Protein AF-A0A415G4X6-F1 (afdb_monomer_lite)

Organism: NCBI:txid39488

InterPro domains:
  IPR009574 Protein of unknown function DUF1189 [PF06691] (15-202)

Structure (mmCIF, N/CA/C/O backbone):
data_AF-A0A415G4X6-F1
#
_entry.id   AF-A0A415G4X6-F1
#
loop_
_atom_site.group_PDB
_atom_site.id
_atom_site.type_symbol
_atom_site.label_atom_id
_atom_site.label_alt_id
_atom_site.label_comp_id
_atom_site.label_asym_id
_atom_site.label_entity_id
_atom_site.label_seq_id
_atom_site.pdbx_PDB_ins_code
_atom_site.Cartn_x
_atom_site.Cartn_y
_atom_site.Cartn_z
_atom_site.occupancy
_atom_site.B_iso_or_equiv
_atom_site.auth_seq_id
_atom_site.auth_comp_id
_atom_site.auth_asym_id
_atom_site.auth_atom_id
_atom_site.pdbx_PDB_model_num
ATOM 1 N N . MET A 1 1 ? 30.038 27.741 -41.398 1.00 32.47 1 MET A N 1
ATOM 2 C CA . MET A 1 1 ? 28.634 27.391 -41.096 1.00 32.47 1 MET A CA 1
ATOM 3 C C . MET A 1 1 ? 28.626 26.633 -39.779 1.00 32.47 1 MET A C 1
ATOM 5 O O . MET A 1 1 ? 29.243 25.580 -39.703 1.00 32.47 1 MET A O 1
ATOM 9 N N . MET A 1 2 ? 28.039 27.209 -38.727 1.00 28.52 2 MET A N 1
ATOM 10 C CA . MET A 1 2 ? 27.846 26.525 -37.444 1.00 28.52 2 MET A CA 1
ATOM 11 C C . MET A 1 2 ? 26.866 25.366 -37.654 1.00 28.52 2 MET A C 1
ATOM 13 O O . MET A 1 2 ? 25.695 25.601 -37.940 1.00 28.52 2 MET A O 1
ATOM 17 N N . GLN A 1 3 ? 27.332 24.122 -37.529 1.00 33.78 3 GLN A N 1
ATOM 18 C CA . GLN A 1 3 ? 26.440 22.980 -37.352 1.00 33.78 3 GLN A CA 1
ATOM 19 C C . GLN A 1 3 ? 25.86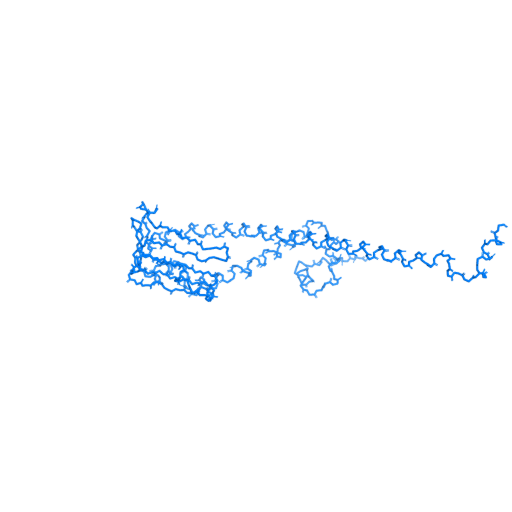3 23.067 -35.940 1.00 33.78 3 GLN A C 1
ATOM 21 O O . GLN A 1 3 ? 26.514 22.753 -34.947 1.00 33.78 3 GLN A O 1
ATOM 26 N N . GLN A 1 4 ? 24.641 23.577 -35.864 1.00 35.16 4 GLN A N 1
ATOM 27 C CA . GLN A 1 4 ? 23.835 23.591 -34.660 1.00 35.16 4 GLN A CA 1
ATOM 28 C C . GLN A 1 4 ? 23.413 22.144 -34.373 1.00 35.16 4 GLN A C 1
ATOM 30 O O . GLN A 1 4 ? 22.419 21.663 -34.909 1.00 35.16 4 GLN A O 1
ATOM 35 N N . GLU A 1 5 ? 24.194 21.426 -33.558 1.00 40.78 5 GLU A N 1
ATOM 36 C CA . GLU A 1 5 ? 23.729 20.189 -32.929 1.00 40.78 5 GLU A CA 1
ATOM 37 C C . GLU A 1 5 ? 22.466 20.523 -32.130 1.00 40.78 5 GLU A C 1
ATOM 39 O O . GLU A 1 5 ? 22.524 21.127 -31.052 1.00 40.78 5 GLU A O 1
ATOM 44 N N . SER A 1 6 ? 21.299 20.166 -32.665 1.00 42.84 6 SER A N 1
ATOM 45 C CA . SER A 1 6 ? 20.050 20.277 -31.930 1.00 42.84 6 SER A CA 1
ATOM 46 C C . SER A 1 6 ? 20.137 19.323 -30.742 1.00 42.84 6 SER A C 1
ATOM 48 O O . SER A 1 6 ? 19.968 18.111 -30.887 1.00 42.84 6 SER A O 1
ATOM 50 N N . LYS A 1 7 ? 20.444 19.863 -29.559 1.00 48.47 7 LYS A N 1
ATOM 51 C CA . LYS A 1 7 ? 20.341 19.155 -28.282 1.00 48.47 7 LYS A CA 1
ATOM 52 C C . LYS A 1 7 ? 18.939 18.558 -28.200 1.00 48.47 7 LYS A C 1
ATOM 54 O O . LYS A 1 7 ? 17.985 19.272 -27.911 1.00 48.47 7 LYS A O 1
ATOM 59 N N . ILE A 1 8 ? 18.821 17.260 -28.474 1.00 53.84 8 ILE A N 1
ATOM 60 C CA . ILE A 1 8 ? 17.565 16.518 -28.351 1.00 53.84 8 ILE A CA 1
ATOM 61 C C . ILE A 1 8 ? 17.049 16.743 -26.927 1.00 53.84 8 ILE A C 1
ATOM 63 O O . ILE A 1 8 ? 17.681 16.305 -25.955 1.00 53.84 8 ILE A O 1
ATOM 67 N N . GLY A 1 9 ? 15.940 17.478 -26.817 1.00 53.53 9 GLY A N 1
ATOM 68 C CA . GLY A 1 9 ? 15.339 17.873 -25.549 1.00 53.53 9 GLY A CA 1
ATOM 69 C C . GLY A 1 9 ? 14.944 16.658 -24.712 1.00 53.53 9 GLY A C 1
ATOM 70 O O . GLY A 1 9 ? 14.609 15.603 -25.246 1.00 53.53 9 GLY A O 1
ATOM 71 N N . PHE A 1 10 ? 14.986 16.801 -23.388 1.00 56.97 10 PHE A N 1
ATOM 72 C CA . PHE A 1 10 ? 14.660 15.745 -22.420 1.00 56.97 10 PHE A CA 1
ATOM 73 C C . PHE A 1 10 ? 13.292 15.085 -22.682 1.00 56.97 10 PHE A C 1
ATOM 75 O O . PHE A 1 10 ? 13.174 13.864 -22.648 1.00 56.97 10 PHE A O 1
ATOM 82 N N . LEU A 1 11 ? 12.285 15.879 -23.059 1.00 58.75 11 LEU A N 1
ATOM 83 C CA . LEU A 1 11 ? 10.950 15.386 -23.418 1.00 58.75 11 LEU A CA 1
ATOM 84 C C . LEU A 1 11 ? 10.949 14.553 -24.708 1.00 58.75 11 LEU A C 1
ATOM 86 O O . LEU A 1 11 ? 10.216 13.576 -24.818 1.00 58.75 11 LEU A O 1
ATOM 90 N N . TRP A 1 12 ? 11.819 14.880 -25.663 1.00 62.41 12 TRP A N 1
ATOM 91 C CA . TRP A 1 12 ? 11.952 14.122 -26.908 1.00 62.41 12 TRP A CA 1
ATOM 92 C C . TRP A 1 12 ? 12.631 12.765 -26.694 1.00 62.41 12 TRP A C 1
ATOM 94 O O . TRP A 1 12 ? 12.303 11.799 -27.373 1.00 62.41 12 TRP A O 1
ATOM 104 N N . GLN A 1 13 ? 13.495 12.648 -25.680 1.00 56.72 13 GLN A N 1
ATOM 105 C CA . GLN A 1 13 ? 14.065 11.359 -25.262 1.00 56.72 13 GLN A CA 1
ATOM 106 C C . GLN A 1 13 ? 13.000 10.432 -24.650 1.00 56.72 13 GLN A C 1
ATOM 108 O O . GLN A 1 13 ? 13.050 9.225 -24.873 1.00 56.72 13 GLN A O 1
ATOM 113 N N . TYR A 1 14 ? 12.012 10.986 -23.938 1.00 59.19 14 TYR A N 1
ATOM 114 C CA . TYR A 1 14 ? 10.869 10.229 -23.411 1.00 59.19 14 TYR A CA 1
ATOM 115 C C . TYR A 1 14 ? 9.969 9.699 -24.538 1.00 59.19 14 TYR A C 1
ATOM 117 O O . TYR A 1 14 ? 9.646 8.515 -24.568 1.00 59.19 14 TYR A O 1
ATOM 125 N N . VAL A 1 15 ? 9.649 10.547 -25.520 1.00 59.78 15 VAL A N 1
ATOM 126 C CA . VAL A 1 15 ? 8.839 10.173 -26.694 1.00 59.78 15 VAL A CA 1
ATOM 127 C C . VAL A 1 15 ? 9.517 9.086 -27.535 1.00 59.78 15 VAL A C 1
ATOM 129 O O . VAL A 1 15 ? 8.872 8.105 -27.902 1.00 59.78 15 VAL A O 1
ATOM 132 N N . ILE A 1 16 ? 10.825 9.202 -27.788 1.00 59.28 16 ILE A N 1
ATOM 133 C CA . ILE A 1 16 ? 11.583 8.183 -28.532 1.00 59.28 16 ILE A CA 1
ATOM 134 C C . ILE A 1 16 ? 11.526 6.826 -27.825 1.00 59.28 16 ILE A C 1
ATOM 136 O O . ILE A 1 16 ? 11.316 5.803 -28.474 1.00 59.28 16 ILE A O 1
ATOM 140 N N . ALA A 1 17 ? 11.661 6.800 -26.501 1.00 56.47 17 ALA A N 1
ATOM 141 C CA . ALA A 1 17 ? 11.672 5.545 -25.768 1.00 56.47 17 ALA A CA 1
ATOM 142 C C . ALA A 1 17 ? 10.308 4.862 -25.655 1.00 56.47 17 ALA A C 1
ATOM 144 O O . ALA A 1 17 ? 10.274 3.649 -25.473 1.00 56.47 17 ALA A O 1
ATOM 145 N N . CYS A 1 18 ? 9.207 5.605 -25.757 1.00 56.19 18 CYS A N 1
ATOM 146 C CA . CYS A 1 18 ? 7.868 5.024 -25.749 1.00 56.19 18 CYS A CA 1
ATOM 147 C C . CYS A 1 18 ? 7.376 4.633 -27.155 1.00 56.19 18 CYS A C 1
ATOM 149 O O . CYS A 1 18 ? 6.522 3.758 -27.256 1.00 56.19 18 CYS A O 1
ATOM 151 N N . ILE A 1 19 ? 7.877 5.270 -28.228 1.00 55.03 19 ILE A N 1
ATOM 152 C CA . ILE A 1 19 ? 7.234 5.220 -29.560 1.00 55.03 19 ILE A CA 1
ATOM 153 C C . ILE A 1 19 ? 8.184 4.793 -30.699 1.00 55.03 19 ILE A C 1
ATOM 155 O O . ILE A 1 19 ? 7.730 4.199 -31.676 1.00 55.03 19 ILE A O 1
ATOM 159 N N . HIS A 1 20 ? 9.500 5.021 -30.596 1.00 53.66 20 HIS A N 1
ATOM 160 C CA . HIS A 1 20 ? 10.452 4.776 -31.693 1.00 53.66 20 HIS A CA 1
ATOM 161 C C . HIS A 1 20 ? 11.596 3.814 -31.314 1.00 53.66 20 HIS A C 1
ATOM 163 O O . HIS A 1 20 ? 12.732 4.240 -31.083 1.00 53.66 20 HIS A O 1
ATOM 169 N N . PRO A 1 21 ? 11.353 2.486 -31.346 1.00 53.38 21 PRO A N 1
ATOM 170 C CA . PRO A 1 21 ? 12.356 1.482 -30.976 1.00 53.38 21 PRO A CA 1
ATOM 171 C C . PRO A 1 21 ? 13.602 1.471 -31.881 1.00 53.38 21 PRO A C 1
ATOM 173 O O . PRO A 1 21 ? 14.681 1.056 -31.457 1.00 53.38 21 PRO A O 1
ATOM 176 N N . SER A 1 22 ? 13.503 1.968 -33.119 1.00 51.97 22 SER A N 1
ATOM 177 C CA . SER A 1 22 ? 14.636 2.060 -34.054 1.00 51.97 22 SER A CA 1
ATOM 178 C C . SER A 1 22 ? 15.710 3.070 -33.625 1.00 51.97 22 SER A C 1
ATOM 180 O O . SER A 1 22 ? 16.864 2.943 -34.042 1.00 51.97 22 SER A O 1
ATOM 182 N N . GLN A 1 23 ? 15.367 4.033 -32.762 1.00 55.56 23 GLN A N 1
ATOM 183 C CA . GLN A 1 23 ? 16.257 5.114 -32.323 1.00 55.56 23 GLN A CA 1
ATOM 184 C C . GLN A 1 23 ? 16.922 4.856 -30.960 1.00 55.56 23 GLN A C 1
ATOM 186 O O . GLN A 1 23 ? 17.751 5.653 -30.519 1.00 55.56 23 GLN A O 1
ATOM 191 N N . TYR A 1 24 ? 16.685 3.702 -30.318 1.00 59.00 24 TYR A N 1
ATOM 192 C CA . TYR A 1 24 ? 17.384 3.332 -29.074 1.00 59.00 24 TYR A CA 1
ATOM 193 C C . TYR A 1 24 ? 18.916 3.320 -29.215 1.00 59.00 24 TYR A C 1
ATOM 195 O O . TYR A 1 24 ? 19.633 3.607 -28.255 1.00 59.00 24 TYR A O 1
ATOM 203 N N . LYS A 1 25 ? 19.438 3.060 -30.424 1.00 56.97 25 LYS A N 1
ATOM 204 C CA . LYS A 1 25 ? 20.882 3.106 -30.723 1.00 56.97 25 LYS A CA 1
ATOM 205 C C . LYS A 1 25 ? 21.503 4.486 -30.472 1.00 56.97 25 LYS A C 1
ATOM 207 O O . LYS A 1 25 ? 22.690 4.562 -30.162 1.00 56.97 25 LYS A O 1
ATOM 212 N N . GLU A 1 26 ? 20.729 5.563 -30.584 1.00 61.28 26 GLU A N 1
ATOM 213 C CA . GLU A 1 26 ? 21.198 6.928 -30.315 1.00 61.28 26 GLU A CA 1
ATOM 214 C C . GLU A 1 26 ? 21.241 7.237 -28.812 1.00 61.28 26 GLU A C 1
ATOM 216 O O . GLU A 1 26 ? 22.130 7.954 -28.353 1.00 61.28 26 GLU A O 1
ATOM 221 N N . LEU A 1 27 ? 20.352 6.624 -28.022 1.00 57.41 27 LEU A N 1
ATOM 222 C CA . LEU A 1 27 ? 20.328 6.764 -26.562 1.00 57.41 27 LEU A CA 1
ATOM 223 C C . LEU A 1 27 ? 21.499 6.026 -25.888 1.00 57.41 27 LEU A C 1
ATOM 225 O O . LEU A 1 27 ? 22.054 6.527 -24.911 1.00 57.41 27 LEU A O 1
ATOM 229 N N . ILE A 1 28 ? 21.944 4.899 -26.456 1.00 56.84 28 ILE A N 1
ATOM 230 C CA . ILE A 1 28 ? 23.115 4.134 -25.980 1.00 56.84 28 ILE A CA 1
ATOM 231 C C . ILE A 1 28 ? 24.442 4.863 -26.280 1.00 56.84 28 ILE A C 1
ATOM 233 O O . ILE A 1 28 ? 25.429 4.670 -25.572 1.00 56.84 28 ILE A O 1
ATOM 237 N N . LYS A 1 29 ? 24.481 5.742 -27.294 1.00 59.78 29 LYS A N 1
ATOM 238 C CA . LYS A 1 29 ? 25.674 6.542 -27.642 1.00 59.78 29 LYS A CA 1
ATOM 239 C C . LYS A 1 29 ? 25.912 7.747 -26.719 1.00 59.78 29 LYS A C 1
ATOM 241 O O . LYS A 1 29 ? 26.955 8.391 -26.829 1.00 59.78 29 LYS A O 1
ATOM 246 N N . LYS A 1 30 ? 24.986 8.078 -25.809 1.00 59.44 30 LYS A N 1
ATOM 247 C CA . LYS A 1 30 ? 25.175 9.178 -24.846 1.00 59.44 30 LYS A CA 1
ATOM 248 C C . LYS A 1 30 ? 26.134 8.813 -23.709 1.00 59.44 30 LYS A C 1
ATOM 250 O O . LYS A 1 30 ? 26.347 7.650 -23.381 1.00 59.44 30 LYS A O 1
ATOM 255 N N . LYS A 1 31 ? 26.692 9.845 -23.054 1.00 63.00 31 LYS A N 1
ATOM 256 C CA . LYS A 1 31 ? 27.483 9.693 -21.818 1.00 63.00 31 LYS A CA 1
ATOM 257 C C . LYS A 1 31 ? 26.706 8.841 -20.807 1.00 63.00 31 LYS A C 1
ATOM 259 O O . LYS A 1 31 ? 25.561 9.164 -20.493 1.00 63.00 31 LYS A O 1
ATOM 264 N N . LYS A 1 32 ? 27.368 7.816 -20.255 1.00 66.00 32 LYS A N 1
ATOM 265 C CA . LYS A 1 32 ? 26.799 6.805 -19.340 1.00 66.00 32 LYS A CA 1
ATOM 266 C C . LYS A 1 32 ? 25.914 7.400 -18.227 1.00 66.00 32 LYS A C 1
ATOM 268 O O . LYS A 1 32 ? 24.871 6.839 -17.922 1.00 66.00 32 LYS A O 1
ATOM 273 N N . GLY A 1 33 ? 26.268 8.570 -17.683 1.00 64.19 33 GLY A N 1
ATOM 274 C CA . GLY A 1 33 ? 25.482 9.245 -16.637 1.00 64.19 33 GLY A CA 1
ATOM 275 C C . GLY A 1 33 ? 24.115 9.786 -17.085 1.00 64.19 33 GLY A C 1
ATOM 276 O O . GLY A 1 33 ? 23.159 9.725 -16.320 1.00 64.19 33 GLY A O 1
ATOM 277 N N . ALA A 1 34 ? 23.982 10.259 -18.329 1.00 70.25 34 ALA A N 1
ATOM 278 C CA . ALA A 1 34 ? 22.703 10.761 -18.843 1.00 70.25 34 ALA A CA 1
ATOM 279 C C . ALA A 1 34 ? 21.692 9.624 -19.064 1.00 70.25 34 ALA A C 1
ATOM 281 O O . ALA A 1 34 ? 20.500 9.801 -18.832 1.00 70.25 34 ALA A O 1
ATOM 282 N N . PHE A 1 35 ? 22.180 8.447 -19.464 1.00 71.19 35 PHE A N 1
ATOM 283 C CA . PHE A 1 35 ? 21.358 7.249 -19.617 1.00 71.19 35 PHE A CA 1
ATOM 284 C C . PHE A 1 35 ? 20.839 6.732 -18.265 1.00 71.19 35 PHE A C 1
ATOM 286 O O . PHE A 1 35 ? 19.654 6.441 -18.138 1.00 71.19 35 PHE A O 1
ATOM 293 N N . VAL A 1 36 ? 21.688 6.697 -17.230 1.00 75.94 36 VAL A N 1
ATOM 294 C CA . VAL A 1 36 ? 21.270 6.301 -15.871 1.00 75.94 36 VAL A CA 1
ATOM 295 C C . VAL A 1 36 ? 20.207 7.252 -15.314 1.00 75.94 36 VAL A C 1
ATOM 297 O O . VAL A 1 36 ? 19.196 6.792 -14.790 1.00 75.94 36 VAL A O 1
ATOM 300 N N . GLY A 1 37 ? 20.390 8.567 -15.477 1.00 76.19 37 GLY A N 1
ATOM 301 C CA . GLY A 1 37 ? 19.390 9.553 -15.054 1.00 76.19 37 GLY A CA 1
ATOM 302 C C . GLY A 1 37 ? 18.050 9.380 -15.776 1.00 76.19 37 GLY A C 1
ATOM 303 O O . GLY A 1 37 ? 16.998 9.449 -15.149 1.00 76.19 37 GLY A O 1
ATOM 304 N N . TYR A 1 38 ? 18.086 9.081 -17.076 1.00 75.25 38 TYR A N 1
ATOM 305 C CA . TYR A 1 38 ? 16.887 8.799 -17.861 1.00 75.25 38 TYR A CA 1
ATOM 306 C C . TYR A 1 38 ? 16.119 7.567 -17.345 1.00 75.25 38 TYR A C 1
ATOM 308 O O . TYR A 1 38 ? 14.914 7.648 -17.102 1.00 75.25 38 TYR A O 1
ATOM 316 N N . VAL A 1 39 ? 16.814 6.449 -17.105 1.00 79.31 39 VAL A N 1
ATOM 317 C CA . VAL A 1 39 ? 16.205 5.226 -16.552 1.00 79.31 39 VAL A CA 1
ATOM 318 C C . VAL A 1 39 ? 15.649 5.470 -15.146 1.00 79.31 39 VAL A C 1
ATOM 320 O O . VAL A 1 39 ? 14.546 5.023 -14.843 1.00 79.31 39 VAL A O 1
ATOM 323 N N . ALA A 1 40 ? 16.357 6.223 -14.301 1.00 82.31 40 ALA A N 1
ATOM 324 C CA . ALA A 1 40 ? 15.882 6.559 -12.960 1.00 82.31 40 ALA A CA 1
ATOM 325 C C . ALA A 1 40 ? 14.558 7.344 -12.991 1.00 82.31 40 ALA A C 1
ATOM 327 O O . ALA A 1 40 ? 13.642 7.036 -12.229 1.00 82.31 40 ALA A O 1
ATOM 328 N N . VAL A 1 41 ? 14.424 8.312 -13.906 1.00 86.12 41 VAL A N 1
ATOM 329 C CA . VAL A 1 41 ? 13.170 9.061 -14.085 1.00 86.12 41 VAL A CA 1
ATOM 330 C C . VAL A 1 41 ? 12.045 8.156 -14.593 1.00 86.12 41 VAL A C 1
ATOM 332 O O . VAL A 1 41 ? 10.921 8.268 -14.108 1.00 86.12 41 VAL A O 1
ATOM 335 N N . LEU A 1 42 ? 12.326 7.232 -15.519 1.00 85.38 42 LEU A N 1
ATOM 336 C CA . LEU A 1 42 ? 11.327 6.260 -15.980 1.00 85.38 42 LEU A CA 1
ATOM 337 C C . LEU A 1 42 ? 10.811 5.375 -14.840 1.00 85.38 42 LEU A C 1
ATOM 339 O O . LEU A 1 42 ? 9.601 5.227 -14.685 1.00 85.38 42 LEU A O 1
ATOM 343 N N . VAL A 1 43 ? 11.711 4.814 -14.025 1.00 88.25 43 VAL A N 1
ATOM 344 C CA . VAL A 1 43 ? 11.328 3.977 -12.876 1.00 88.25 43 VAL A CA 1
ATOM 345 C C . VA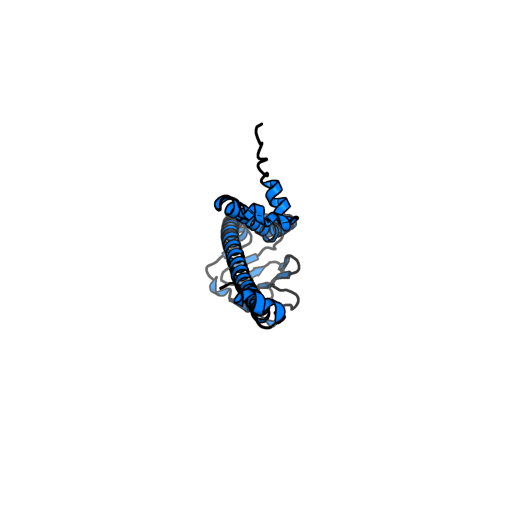L A 1 43 ? 10.509 4.782 -11.872 1.00 88.25 43 VAL A C 1
ATOM 347 O O . VAL A 1 43 ? 9.495 4.290 -11.383 1.00 88.25 43 VAL A O 1
ATOM 350 N N . MET A 1 44 ? 10.893 6.034 -11.610 1.00 87.94 44 MET A N 1
ATOM 351 C CA . MET A 1 44 ? 10.114 6.935 -10.760 1.00 87.94 44 MET A CA 1
ATOM 352 C C . MET A 1 44 ? 8.693 7.130 -11.305 1.00 87.94 44 MET A C 1
ATOM 354 O O . MET A 1 44 ? 7.733 6.969 -10.556 1.00 87.94 44 MET A O 1
ATOM 358 N N . PHE A 1 45 ? 8.537 7.404 -12.603 1.00 90.19 45 PHE A N 1
ATOM 359 C CA . PHE A 1 45 ? 7.220 7.543 -13.233 1.00 90.19 45 PHE A CA 1
ATOM 360 C C . PHE A 1 45 ? 6.367 6.276 -13.111 1.00 90.19 45 PHE A C 1
ATOM 362 O O . PHE A 1 45 ? 5.191 6.368 -12.765 1.00 90.19 45 PHE A O 1
ATOM 369 N N . LEU A 1 46 ? 6.956 5.099 -13.343 1.00 88.50 46 LEU A N 1
ATOM 370 C CA . LEU A 1 46 ? 6.259 3.817 -13.195 1.00 88.50 46 LEU A CA 1
ATOM 371 C C . LEU A 1 46 ? 5.770 3.610 -11.759 1.00 88.50 46 LEU A C 1
ATOM 373 O O . LEU A 1 46 ? 4.609 3.275 -11.547 1.00 88.50 46 LEU A O 1
ATOM 377 N N . VAL A 1 47 ? 6.619 3.888 -10.766 1.00 89.25 47 VAL A N 1
ATOM 378 C CA . VAL A 1 47 ? 6.247 3.785 -9.349 1.00 89.25 47 VAL A CA 1
ATOM 379 C C . VAL A 1 47 ? 5.086 4.717 -9.000 1.00 89.25 47 VAL A C 1
ATOM 381 O O . VAL A 1 47 ? 4.162 4.295 -8.298 1.00 89.25 47 VAL A O 1
ATOM 384 N N . LEU A 1 48 ? 5.103 5.956 -9.502 1.00 88.88 48 LEU A N 1
ATOM 385 C CA . LEU A 1 48 ? 4.029 6.923 -9.270 1.00 88.88 48 LEU A CA 1
ATOM 386 C C . LEU A 1 48 ? 2.697 6.443 -9.856 1.00 88.88 48 LEU A C 1
ATOM 388 O O . LEU A 1 48 ? 1.682 6.483 -9.161 1.00 88.88 48 LEU A O 1
ATOM 392 N N . ILE A 1 49 ? 2.703 5.965 -11.101 1.00 90.00 49 ILE A N 1
ATOM 393 C CA . ILE A 1 49 ? 1.485 5.513 -11.786 1.00 90.00 49 ILE A CA 1
ATOM 394 C C . ILE A 1 49 ? 0.934 4.234 -11.150 1.00 90.00 49 ILE A C 1
ATOM 396 O O . ILE A 1 49 ? -0.272 4.131 -10.949 1.00 90.00 49 ILE A O 1
AT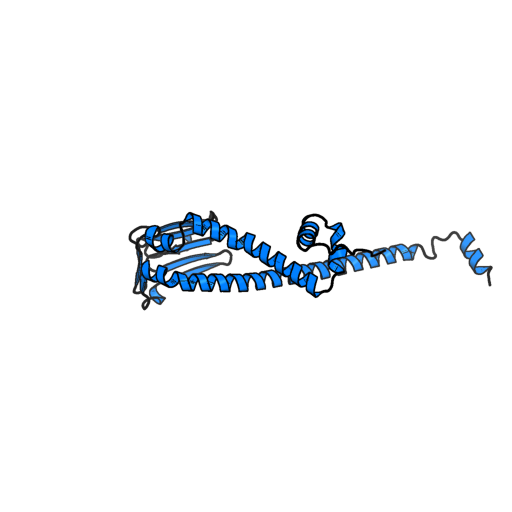OM 400 N N . GLU A 1 50 ? 1.798 3.281 -10.796 1.00 86.19 50 GLU A N 1
ATOM 401 C CA . GLU A 1 50 ? 1.378 1.995 -10.227 1.00 86.19 50 GLU A CA 1
ATOM 402 C C . GLU A 1 50 ? 0.889 2.107 -8.777 1.00 86.19 50 GLU A C 1
ATOM 404 O O . GLU A 1 50 ? -0.009 1.370 -8.384 1.00 86.19 50 GLU A O 1
ATOM 409 N N . ASN A 1 51 ? 1.479 2.992 -7.965 1.00 87.69 51 ASN A N 1
ATOM 410 C CA . ASN A 1 51 ? 1.256 2.983 -6.512 1.00 87.69 51 ASN A CA 1
ATOM 411 C C . ASN A 1 51 ? 0.653 4.289 -5.996 1.00 87.69 51 ASN A C 1
ATOM 413 O O . ASN A 1 51 ? -0.310 4.263 -5.232 1.00 87.69 51 ASN A O 1
ATOM 417 N N . VAL A 1 52 ? 1.196 5.439 -6.406 1.00 88.19 52 VAL A N 1
ATOM 418 C CA . VAL A 1 52 ? 0.799 6.735 -5.837 1.00 88.19 52 VAL A CA 1
ATOM 419 C C . VAL A 1 52 ? -0.551 7.191 -6.374 1.00 88.19 52 VAL A C 1
ATOM 421 O O . VAL A 1 52 ? -1.389 7.610 -5.583 1.00 88.19 52 VAL A O 1
ATOM 424 N N . ILE A 1 53 ? -0.802 7.081 -7.683 1.00 89.50 53 ILE A N 1
ATOM 425 C CA . ILE A 1 53 ? -2.076 7.519 -8.277 1.00 89.50 53 ILE A CA 1
ATOM 426 C C . ILE A 1 53 ? -3.266 6.710 -7.731 1.00 89.50 53 ILE A C 1
ATOM 428 O O . ILE A 1 53 ? -4.216 7.338 -7.256 1.00 89.50 53 ILE A O 1
ATOM 432 N N . PRO A 1 54 ? -3.249 5.360 -7.721 1.00 86.88 54 PRO A N 1
ATOM 433 C CA . PRO A 1 54 ? -4.367 4.585 -7.184 1.00 86.88 54 PRO A CA 1
ATOM 434 C C . PRO A 1 54 ? -4.593 4.858 -5.695 1.00 86.88 54 PRO A C 1
ATOM 436 O O . PRO A 1 54 ? -5.734 5.007 -5.258 1.00 86.88 54 PRO A O 1
ATOM 439 N N . PHE A 1 55 ? -3.513 4.996 -4.920 1.00 85.38 55 PHE A N 1
ATOM 440 C CA . PHE A 1 55 ? -3.605 5.327 -3.501 1.00 85.38 55 PHE A CA 1
ATOM 441 C C . PHE A 1 55 ? -4.164 6.737 -3.267 1.00 85.38 55 PHE A C 1
ATOM 443 O O . PHE A 1 55 ? -5.028 6.926 -2.414 1.00 85.38 55 PHE A O 1
ATOM 450 N N . ALA A 1 56 ? -3.732 7.733 -4.040 1.00 88.00 56 ALA A N 1
ATOM 451 C CA . ALA A 1 56 ? -4.256 9.093 -3.958 1.00 88.00 56 ALA A CA 1
ATOM 452 C C . ALA A 1 56 ? -5.745 9.147 -4.338 1.00 88.00 56 ALA A C 1
ATOM 454 O O . ALA A 1 56 ? -6.535 9.784 -3.648 1.00 88.00 56 ALA A O 1
ATOM 455 N N . ALA A 1 57 ? -6.150 8.422 -5.384 1.00 88.25 57 ALA A N 1
ATOM 456 C CA . ALA A 1 57 ? -7.552 8.318 -5.781 1.00 88.25 57 ALA A CA 1
ATOM 457 C C . ALA A 1 57 ? -8.410 7.675 -4.679 1.00 88.25 57 ALA A C 1
ATOM 459 O O . ALA A 1 57 ? -9.495 8.166 -4.368 1.00 88.25 57 ALA A O 1
ATOM 460 N N . TRP A 1 58 ? -7.908 6.611 -4.045 1.00 85.62 58 TRP A N 1
ATOM 461 C CA . TRP A 1 58 ? -8.589 5.971 -2.921 1.00 85.62 58 TRP A CA 1
ATOM 462 C C . TRP A 1 58 ? -8.646 6.867 -1.676 1.00 85.62 58 TRP A C 1
ATOM 464 O O . TRP A 1 58 ? -9.703 7.010 -1.072 1.00 85.62 58 TRP A O 1
ATOM 474 N N . THR A 1 59 ? -7.550 7.530 -1.300 1.00 86.75 59 THR A N 1
ATOM 475 C CA . THR A 1 59 ? -7.558 8.439 -0.140 1.00 86.75 59 THR A CA 1
ATOM 476 C C . THR A 1 59 ? -8.477 9.641 -0.363 1.00 86.75 59 THR A C 1
ATOM 478 O O . THR A 1 59 ? -9.178 10.052 0.561 1.00 86.75 59 THR A O 1
ATOM 481 N N . ALA A 1 60 ? -8.551 10.169 -1.587 1.00 87.25 60 ALA A N 1
ATOM 482 C CA . ALA A 1 60 ? -9.502 11.216 -1.944 1.00 87.25 60 ALA A CA 1
ATOM 483 C C . ALA A 1 60 ? -10.960 10.728 -1.868 1.00 87.25 60 ALA A C 1
ATOM 485 O O . ALA A 1 60 ? -11.812 11.452 -1.353 1.00 87.25 60 ALA A O 1
ATOM 486 N N . SER A 1 61 ? -11.257 9.497 -2.309 1.00 84.31 61 SER A N 1
ATOM 487 C CA . SER A 1 61 ? -12.627 8.955 -2.293 1.00 84.31 61 SER A CA 1
ATOM 488 C C . SER A 1 61 ? -13.190 8.769 -0.879 1.00 84.31 61 SER A C 1
ATOM 490 O O . SER A 1 61 ? -14.401 8.869 -0.673 1.00 84.31 61 SER A O 1
ATOM 492 N N . VAL A 1 62 ? -12.319 8.577 0.115 1.00 83.19 62 VAL A N 1
ATOM 493 C CA . VAL A 1 62 ? -12.699 8.483 1.535 1.00 83.19 62 VAL A CA 1
ATOM 494 C C . VAL A 1 62 ? -12.668 9.837 2.267 1.00 83.19 62 VAL A C 1
ATOM 496 O O . VAL A 1 62 ? -13.021 9.916 3.446 1.00 83.19 62 VAL A O 1
ATOM 499 N N . GLY A 1 63 ? -12.311 10.922 1.569 1.00 83.62 63 GLY A N 1
ATOM 500 C CA . GLY A 1 63 ? -12.207 12.275 2.126 1.00 83.62 63 GLY A CA 1
ATOM 501 C C . GLY A 1 63 ? -10.946 12.507 2.966 1.00 83.62 63 GLY A C 1
ATOM 502 O O . GLY A 1 63 ? -10.944 13.374 3.834 1.00 83.62 63 GLY A O 1
ATOM 503 N N . GLY A 1 64 ? -9.892 11.721 2.734 1.00 87.69 64 GLY A N 1
ATOM 504 C CA . GLY A 1 64 ? -8.651 11.715 3.508 1.00 87.69 64 GLY A CA 1
ATOM 505 C C . GLY A 1 64 ? -8.640 10.671 4.629 1.00 87.69 64 GLY A C 1
ATOM 506 O O . GLY A 1 64 ? -9.685 10.259 5.134 1.00 87.69 64 GLY A O 1
ATOM 507 N N . LEU A 1 65 ? -7.441 10.237 5.038 1.00 87.81 65 LEU A N 1
ATOM 508 C CA . LEU A 1 65 ? -7.286 9.195 6.064 1.00 87.81 65 LEU A CA 1
ATOM 509 C C . LEU A 1 65 ? -7.804 9.631 7.439 1.00 87.81 65 LEU A C 1
ATOM 511 O O . LEU A 1 65 ? -8.354 8.815 8.169 1.00 87.81 65 LEU A O 1
ATOM 515 N N . GLU A 1 66 ? -7.677 10.912 7.783 1.00 87.88 66 GLU A N 1
ATOM 516 C CA . GLU A 1 66 ? -8.197 11.446 9.046 1.00 87.88 66 GLU A CA 1
ATOM 517 C C . GLU A 1 66 ? -9.726 11.379 9.093 1.00 87.88 66 GLU A C 1
ATOM 519 O O . GLU A 1 66 ? -10.300 10.852 10.045 1.00 87.88 66 GLU A O 1
ATOM 524 N N . ASN A 1 67 ? -10.389 11.816 8.020 1.00 86.44 67 ASN A N 1
ATOM 525 C CA . ASN A 1 67 ? -11.838 11.712 7.890 1.00 86.44 67 ASN A CA 1
ATOM 526 C C . ASN A 1 67 ? -12.306 10.251 7.877 1.00 86.44 67 ASN A C 1
ATOM 528 O O . ASN A 1 67 ? -13.331 9.919 8.472 1.00 86.44 67 ASN A O 1
ATOM 532 N N . LEU A 1 68 ? -11.539 9.364 7.238 1.00 86.31 68 LEU A N 1
ATOM 533 C CA . LEU A 1 68 ? -11.805 7.934 7.274 1.00 86.31 68 LEU A CA 1
ATOM 534 C C . LEU A 1 68 ? -11.778 7.414 8.718 1.00 86.31 68 LEU A C 1
ATOM 536 O O . LEU A 1 68 ? -12.744 6.798 9.159 1.00 86.31 68 LEU A O 1
ATOM 540 N N . VAL A 1 69 ? -10.720 7.706 9.474 1.00 86.88 69 VAL A N 1
ATOM 541 C CA . VAL A 1 69 ? -10.537 7.187 10.837 1.00 86.88 69 VAL A CA 1
ATOM 542 C C . VAL A 1 69 ? -11.541 7.773 11.832 1.00 86.88 69 VAL A C 1
ATOM 544 O O . VAL A 1 69 ? -12.028 7.050 12.704 1.00 86.88 69 VAL A O 1
ATOM 547 N N . LEU A 1 70 ? -11.848 9.066 11.721 1.00 86.88 70 LEU A N 1
ATOM 548 C CA . LEU A 1 70 ? -12.687 9.768 12.693 1.00 86.88 70 LEU A CA 1
ATOM 549 C C . LEU A 1 70 ? -14.185 9.692 12.378 1.00 86.88 70 LEU A C 1
ATOM 551 O O . LEU A 1 70 ? -14.980 9.624 13.313 1.00 86.88 70 LEU A O 1
ATOM 555 N N . ASN A 1 71 ? -14.567 9.703 11.096 1.00 86.44 71 ASN A N 1
ATOM 556 C CA . ASN A 1 71 ? -15.965 9.876 10.684 1.00 86.44 71 ASN A CA 1
ATOM 557 C C . ASN A 1 71 ? -16.542 8.692 9.892 1.00 86.44 71 ASN A C 1
ATOM 559 O O . ASN A 1 71 ? -17.760 8.526 9.874 1.00 86.44 71 ASN A O 1
ATOM 563 N N . ARG A 1 72 ? -15.716 7.881 9.211 1.00 82.50 72 ARG A N 1
ATOM 564 C CA . ARG A 1 72 ? -16.195 6.716 8.432 1.00 82.50 72 ARG A CA 1
ATOM 565 C C . ARG A 1 72 ? -16.088 5.406 9.197 1.00 82.50 72 ARG A C 1
ATOM 567 O O . ARG A 1 72 ? -16.994 4.584 9.101 1.00 82.50 72 ARG A O 1
ATOM 574 N N . ILE A 1 73 ? -14.985 5.196 9.913 1.00 86.50 73 ILE A N 1
ATOM 575 C CA . ILE A 1 73 ? -14.815 4.020 10.762 1.00 86.50 73 ILE A CA 1
ATOM 576 C C . ILE A 1 73 ? -15.640 4.243 12.039 1.00 86.50 73 ILE A C 1
ATOM 578 O O . ILE A 1 73 ? -15.458 5.270 12.700 1.00 86.50 73 ILE A O 1
ATOM 582 N N . PRO A 1 74 ? -16.526 3.304 12.417 1.00 87.44 74 PRO A N 1
ATOM 583 C CA . PRO A 1 74 ? -17.258 3.382 13.673 1.00 87.44 74 PRO A CA 1
ATOM 584 C C . PRO A 1 74 ? -16.296 3.410 14.861 1.00 87.44 74 PRO A C 1
ATOM 586 O O . PRO A 1 74 ? -15.116 3.055 14.761 1.00 87.44 74 PRO A O 1
ATOM 589 N N . LYS A 1 75 ? -16.790 3.844 16.018 1.00 89.81 75 LYS A N 1
ATOM 590 C CA . LYS A 1 75 ? -15.950 3.910 17.210 1.00 89.81 75 LYS A CA 1
ATOM 591 C C . LYS A 1 75 ? -15.479 2.509 17.577 1.00 89.81 75 LYS A C 1
ATOM 593 O O . LYS A 1 75 ? -16.293 1.607 17.784 1.00 89.81 75 LYS A O 1
ATOM 598 N N . PHE A 1 76 ? -14.165 2.347 17.666 1.00 90.88 76 PHE A N 1
ATOM 599 C CA . PHE A 1 76 ? -13.530 1.116 18.098 1.00 90.88 76 PHE A CA 1
ATOM 600 C C . PHE A 1 76 ? -12.556 1.378 19.241 1.00 90.88 76 PHE A C 1
ATOM 602 O O . PHE A 1 76 ? -11.968 2.456 19.382 1.00 90.88 76 PHE A O 1
ATOM 609 N N . THR A 1 77 ? -12.380 0.356 20.062 1.00 89.88 77 THR A N 1
ATOM 610 C CA . THR A 1 77 ? -11.393 0.312 21.126 1.00 89.88 77 THR A CA 1
ATOM 611 C C . THR A 1 77 ? -10.702 -1.043 21.099 1.00 89.88 77 THR A C 1
ATOM 613 O O . THR A 1 77 ? -11.327 -2.100 21.095 1.00 89.88 77 THR A O 1
ATOM 616 N N . LEU A 1 78 ? -9.378 -1.003 21.061 1.00 88.50 78 LEU A N 1
ATOM 617 C CA . LEU A 1 78 ? -8.511 -2.138 21.303 1.00 88.50 78 LEU A CA 1
ATOM 618 C C . LEU A 1 78 ? -7.835 -1.888 22.646 1.00 88.50 78 LEU A C 1
ATOM 620 O O . LEU A 1 78 ? -6.950 -1.039 22.746 1.00 88.50 78 LEU A O 1
ATOM 624 N N . GLU A 1 79 ? -8.281 -2.584 23.684 1.00 89.62 79 GLU A N 1
ATOM 625 C CA . GLU A 1 79 ? -7.746 -2.436 25.037 1.00 89.62 79 GLU A CA 1
ATOM 626 C C . GLU A 1 79 ? -7.658 -3.810 25.707 1.00 89.62 79 GLU A C 1
ATOM 628 O O . GLU A 1 79 ? -8.541 -4.653 25.541 1.00 89.62 79 GLU A O 1
ATOM 633 N N . LYS A 1 80 ? -6.576 -4.059 26.460 1.00 85.25 80 LYS A N 1
ATOM 634 C CA . LYS A 1 80 ? -6.359 -5.323 27.196 1.00 85.25 80 LYS A CA 1
ATOM 635 C C . LYS A 1 80 ? -6.399 -6.573 26.303 1.00 85.25 80 LYS A C 1
ATOM 637 O O . LYS A 1 80 ? -6.686 -7.670 26.777 1.00 85.25 80 LYS A O 1
ATOM 642 N N . GLY A 1 81 ? -6.069 -6.410 25.022 1.00 84.31 81 GLY A N 1
ATOM 643 C CA . GLY A 1 81 ? -6.066 -7.484 24.033 1.00 84.31 81 GLY A CA 1
ATOM 644 C C . GLY A 1 81 ? -7.449 -7.908 23.536 1.00 84.31 81 GLY A C 1
ATOM 645 O O . GLY A 1 81 ? -7.580 -9.018 23.026 1.00 84.31 81 GLY A O 1
ATOM 646 N N . TYR A 1 82 ? -8.459 -7.046 23.676 1.00 87.50 82 TYR A N 1
ATOM 647 C CA . TYR A 1 82 ? -9.785 -7.244 23.100 1.00 87.50 82 TYR A CA 1
ATOM 648 C C . TYR A 1 82 ? -10.127 -6.122 22.135 1.00 87.50 82 TYR A C 1
ATOM 650 O O . TYR A 1 82 ? -9.963 -4.948 22.468 1.00 87.50 82 TYR A O 1
ATOM 658 N N . PHE A 1 83 ? -10.634 -6.496 20.965 1.00 89.56 83 PHE A N 1
ATOM 659 C CA . PHE A 1 83 ? -11.217 -5.570 20.007 1.00 89.56 83 PHE A CA 1
ATOM 660 C C . PHE A 1 83 ? -12.712 -5.406 20.288 1.00 89.56 83 PHE A C 1
ATOM 662 O O . PHE A 1 83 ? -13.447 -6.383 20.446 1.00 89.56 83 PHE A O 1
ATOM 669 N N . GLN A 1 84 ? -13.152 -4.159 20.372 1.00 89.31 84 GLN A N 1
ATOM 670 C CA . GLN A 1 84 ? -14.545 -3.770 20.519 1.00 89.31 84 GLN A CA 1
ATOM 671 C C . GLN A 1 84 ? -14.851 -2.692 19.491 1.00 89.31 84 GLN A C 1
ATOM 673 O O . GLN A 1 84 ? -14.088 -1.742 19.337 1.00 89.31 84 GLN A O 1
ATOM 678 N N . SER A 1 85 ? -15.976 -2.828 18.806 1.00 90.62 85 SER A N 1
ATOM 679 C CA . SER A 1 85 ? -16.491 -1.831 17.875 1.00 90.62 85 SER A CA 1
ATOM 680 C C . SER A 1 85 ? -17.986 -1.663 18.092 1.00 90.62 85 SER A C 1
ATOM 682 O O . SER A 1 85 ? -18.673 -2.619 18.454 1.00 90.62 85 SER A O 1
ATOM 684 N N . GLU A 1 86 ? -18.470 -0.437 17.899 1.00 88.44 86 GLU A N 1
ATOM 685 C CA . GLU A 1 86 ? -19.890 -0.088 18.021 1.00 88.44 86 GLU A CA 1
ATOM 686 C C . GLU A 1 86 ? -20.746 -0.757 16.935 1.00 88.44 86 GLU A C 1
ATOM 688 O O . GLU A 1 86 ? -21.877 -1.162 17.189 1.00 88.44 86 GLU A O 1
ATOM 693 N N . SER A 1 87 ? -20.188 -0.918 15.736 1.00 86.88 87 SER A N 1
ATOM 694 C CA . SER A 1 87 ? -20.810 -1.640 14.629 1.00 86.88 87 SER A CA 1
ATOM 695 C C . SER A 1 87 ? -19.779 -2.468 13.856 1.00 86.88 87 SER A C 1
ATOM 697 O O . SER A 1 87 ? -18.568 -2.219 13.977 1.00 86.88 87 SER A O 1
ATOM 699 N N . PRO A 1 88 ? -20.232 -3.466 13.071 1.00 87.38 88 PRO A N 1
ATOM 700 C CA . PRO A 1 88 ? -19.364 -4.182 12.155 1.00 87.38 88 PRO A CA 1
ATOM 701 C C . PRO A 1 88 ? -18.775 -3.232 11.116 1.00 87.38 88 PRO A C 1
ATOM 703 O O . PRO A 1 88 ? -19.460 -2.405 10.513 1.00 87.38 88 PRO A O 1
ATOM 706 N N . ILE A 1 89 ? -17.480 -3.379 10.917 1.00 87.75 89 ILE A N 1
ATOM 707 C CA . ILE A 1 89 ? -16.684 -2.723 9.896 1.00 87.75 89 ILE A CA 1
ATOM 708 C C . ILE A 1 89 ? -16.606 -3.680 8.713 1.00 87.75 89 ILE A C 1
ATOM 710 O O . ILE A 1 89 ? -16.170 -4.815 8.882 1.00 87.75 89 ILE A O 1
ATOM 714 N N . ASP A 1 90 ? -17.000 -3.227 7.530 1.00 87.50 90 ASP A N 1
ATOM 715 C CA . ASP A 1 90 ? -16.850 -3.983 6.288 1.00 87.50 90 ASP A CA 1
ATOM 716 C C . ASP A 1 90 ? -16.536 -2.999 5.157 1.00 87.50 90 ASP A C 1
ATOM 718 O O . ASP A 1 90 ? -17.343 -2.121 4.834 1.00 87.50 90 ASP A O 1
ATOM 722 N N . PHE A 1 91 ? -15.325 -3.084 4.608 1.00 80.62 91 PHE A N 1
ATOM 723 C CA . PHE A 1 91 ? -14.901 -2.255 3.488 1.00 80.62 91 PHE A CA 1
ATOM 724 C C . PHE A 1 91 ? -14.112 -3.070 2.472 1.00 80.62 91 PHE A C 1
ATOM 726 O O . PHE A 1 91 ? -13.316 -3.942 2.817 1.00 80.62 91 PHE A O 1
ATOM 733 N N . THR A 1 92 ? -14.258 -2.702 1.202 1.00 80.56 92 THR A N 1
ATOM 734 C CA . THR A 1 92 ? -13.466 -3.264 0.106 1.00 80.56 92 THR A CA 1
ATOM 735 C C . THR A 1 92 ? -12.607 -2.173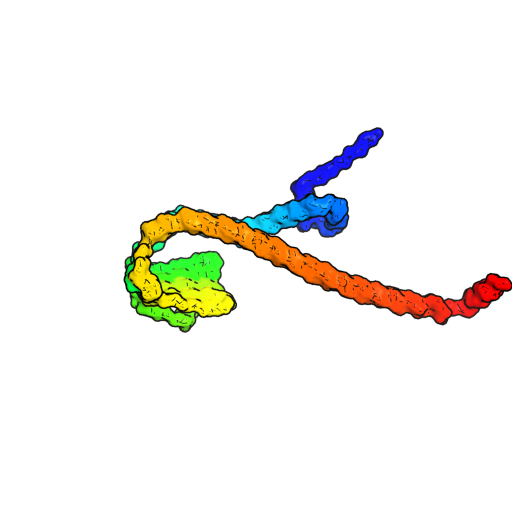 -0.528 1.00 80.56 92 THR A C 1
ATOM 737 O O . THR A 1 92 ? -13.108 -1.104 -0.880 1.00 80.56 92 THR A O 1
ATOM 740 N N . ILE A 1 93 ? -11.310 -2.433 -0.693 1.00 74.31 93 ILE A N 1
ATOM 741 C CA . ILE A 1 93 ? -10.355 -1.526 -1.339 1.00 74.31 93 ILE A CA 1
ATOM 742 C C . ILE A 1 93 ? -10.016 -2.092 -2.718 1.00 74.31 93 ILE A C 1
ATOM 744 O O . ILE A 1 93 ? -9.497 -3.203 -2.846 1.00 74.31 93 ILE A O 1
ATOM 748 N N . GLY A 1 94 ? -10.340 -1.330 -3.767 1.00 69.69 94 GLY A N 1
ATOM 749 C CA . GLY A 1 94 ? -9.996 -1.672 -5.152 1.00 69.69 94 GLY A CA 1
ATOM 750 C C . GLY A 1 94 ? -10.594 -2.988 -5.667 1.00 69.69 94 GLY A C 1
ATOM 751 O O . GLY A 1 94 ? -10.053 -3.557 -6.606 1.00 69.69 94 GLY A O 1
ATOM 752 N N . GLY A 1 95 ? -11.656 -3.506 -5.036 1.00 71.25 95 GLY A N 1
ATOM 753 C CA . GLY A 1 95 ? -12.307 -4.772 -5.406 1.00 71.25 95 GLY A CA 1
ATOM 754 C C . GLY A 1 95 ? -11.505 -6.043 -5.092 1.00 71.25 95 GLY A C 1
ATOM 755 O O . GLY A 1 95 ? -11.999 -7.135 -5.338 1.00 71.25 95 GLY A O 1
ATOM 756 N N . VAL A 1 96 ? -10.289 -5.916 -4.553 1.00 77.50 96 VAL A N 1
ATOM 757 C CA . VAL A 1 96 ? -9.351 -7.039 -4.361 1.00 77.50 96 VAL A CA 1
ATOM 758 C C . VAL A 1 96 ? -8.939 -7.255 -2.907 1.00 77.50 96 VAL A C 1
ATOM 760 O O . VAL A 1 96 ? -8.538 -8.368 -2.558 1.00 77.50 96 VAL A O 1
ATOM 763 N N . VAL A 1 97 ? -9.046 -6.217 -2.067 1.00 82.56 97 VAL A N 1
ATOM 764 C CA . VAL A 1 97 ? -8.774 -6.290 -0.626 1.00 82.56 97 VAL A CA 1
ATOM 765 C C . VAL A 1 97 ? -10.075 -6.119 0.145 1.00 82.56 97 VAL A C 1
ATOM 767 O O . VAL A 1 97 ? -10.741 -5.097 -0.013 1.00 82.56 97 VAL A O 1
ATOM 770 N N . HIS A 1 98 ? -10.411 -7.076 1.003 1.00 89.25 98 HIS A N 1
ATOM 771 C CA . HIS A 1 98 ? -11.582 -7.012 1.881 1.00 89.25 98 HIS A CA 1
ATOM 772 C C . HIS A 1 98 ? -11.140 -6.884 3.339 1.00 89.25 98 HIS A C 1
ATOM 774 O O . HIS A 1 98 ? -10.281 -7.627 3.807 1.00 89.25 98 HIS A O 1
ATOM 780 N N . ILE A 1 99 ? -11.698 -5.914 4.057 1.00 88.38 99 ILE A N 1
ATOM 781 C CA . ILE A 1 99 ? -11.422 -5.680 5.473 1.00 88.38 99 ILE A CA 1
ATOM 782 C C . ILE A 1 99 ? -12.740 -5.796 6.216 1.00 88.38 99 ILE A C 1
ATOM 784 O O . ILE A 1 99 ? -13.636 -4.979 6.011 1.00 88.38 99 ILE A O 1
ATOM 788 N N . LYS A 1 100 ? -12.826 -6.776 7.111 1.00 91.25 100 LYS A N 1
ATOM 789 C CA . LYS A 1 100 ? -13.973 -6.984 7.982 1.00 91.25 100 LYS A CA 1
ATOM 790 C C . LYS A 1 100 ? -13.525 -6.987 9.435 1.00 91.25 100 LYS A C 1
ATOM 792 O O . LYS A 1 100 ? -12.653 -7.766 9.804 1.00 91.25 100 LYS A O 1
ATOM 797 N N . ALA A 1 101 ? -14.129 -6.153 10.273 1.00 90.69 101 ALA A N 1
ATOM 798 C CA . ALA A 1 101 ? -13.932 -6.200 11.716 1.00 90.69 101 ALA A CA 1
ATOM 799 C C . ALA A 1 101 ? -15.276 -6.305 12.433 1.00 90.69 101 ALA A C 1
ATOM 801 O O . ALA A 1 101 ? -16.161 -5.479 12.224 1.00 90.69 101 ALA A O 1
ATOM 802 N N . ASP A 1 102 ? -15.432 -7.318 13.278 1.00 90.94 102 ASP A N 1
ATOM 803 C CA . ASP A 1 102 ? -16.668 -7.570 14.013 1.00 90.94 102 ASP A CA 1
ATOM 804 C C . ASP A 1 102 ? -16.348 -8.023 15.441 1.00 90.94 102 ASP A C 1
ATOM 806 O O . ASP A 1 102 ? -15.724 -9.060 15.668 1.00 90.94 102 ASP A O 1
ATOM 810 N N . SER A 1 103 ? -16.787 -7.225 16.413 1.00 88.88 103 SER A N 1
ATOM 811 C CA . SER A 1 103 ? -16.629 -7.485 17.845 1.00 88.88 103 SER A CA 1
ATOM 812 C C . SER A 1 103 ? -17.566 -8.584 18.368 1.00 88.88 103 SER A C 1
ATOM 814 O O . SER A 1 103 ? -17.335 -9.119 19.457 1.00 88.88 103 SER A O 1
ATOM 816 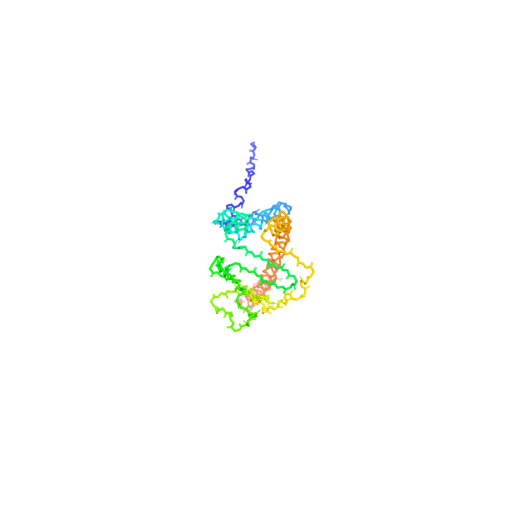N N . SER A 1 104 ? -18.599 -8.946 17.598 1.00 88.62 104 SER A N 1
ATOM 817 C CA . SER A 1 104 ? -19.576 -9.992 17.932 1.00 88.62 104 SER A CA 1
ATOM 818 C C . SER A 1 104 ? -19.007 -11.397 17.738 1.00 88.62 104 SER A C 1
ATOM 820 O O . SER A 1 104 ? -19.469 -12.352 18.364 1.00 88.62 104 SER A O 1
ATOM 822 N N . VAL A 1 105 ? -17.992 -11.530 16.882 1.00 90.19 105 VAL A N 1
ATOM 823 C CA . VAL A 1 105 ? -17.304 -12.793 16.616 1.00 90.19 105 VAL A CA 1
ATOM 824 C C . VAL A 1 105 ? -16.136 -12.931 17.588 1.00 90.19 105 VAL A C 1
ATOM 826 O O . VAL A 1 105 ? -15.249 -12.079 17.632 1.00 90.19 105 VAL A O 1
ATOM 829 N N . GLU A 1 106 ? -16.120 -14.008 18.380 1.00 88.56 106 GLU A N 1
ATOM 830 C CA . GLU A 1 106 ? -15.028 -14.265 19.328 1.00 88.56 106 GLU A CA 1
ATOM 831 C C . GLU A 1 106 ? -13.676 -14.361 18.610 1.00 88.56 106 GLU A C 1
ATOM 833 O O . GLU A 1 106 ? -12.745 -13.617 18.934 1.00 88.56 106 GLU A O 1
ATOM 838 N N . GLU A 1 107 ? -13.592 -15.266 17.635 1.00 89.38 107 GLU A N 1
ATOM 839 C CA . GLU A 1 107 ? -12.396 -15.546 16.848 1.00 89.38 107 GLU A CA 1
ATOM 840 C C . GLU A 1 107 ? -12.789 -15.953 15.425 1.00 89.38 107 GLU A C 1
ATOM 842 O O . GLU A 1 107 ? -13.593 -16.869 15.245 1.00 89.38 107 GLU A O 1
ATOM 847 N N . PHE A 1 108 ? -12.206 -15.294 14.423 1.00 91.12 108 PHE A N 1
ATOM 848 C CA . PHE A 1 108 ? -12.317 -15.729 13.028 1.00 91.12 108 PHE A CA 1
ATOM 849 C C . PHE A 1 108 ? -11.406 -16.928 12.758 1.00 91.12 108 PHE A C 1
ATOM 851 O O . PHE A 1 108 ? -10.364 -17.086 13.398 1.00 91.12 108 PHE A O 1
ATOM 858 N N . LYS A 1 109 ? -11.784 -17.764 11.796 1.00 90.94 109 LYS A N 1
ATOM 859 C CA . LYS A 1 109 ? -11.024 -18.928 11.330 1.00 90.94 109 LYS A CA 1
ATOM 860 C C . LYS A 1 109 ? -10.689 -18.779 9.853 1.00 90.94 109 LYS A C 1
ATOM 862 O O . LYS A 1 109 ? -11.319 -18.012 9.136 1.00 90.94 109 LYS A O 1
ATOM 867 N N . GLU A 1 110 ? -9.726 -19.559 9.369 1.00 86.56 110 GLU A N 1
ATOM 868 C CA . GLU A 1 110 ? -9.345 -19.513 7.950 1.00 86.56 110 GLU A CA 1
ATOM 869 C C . GLU A 1 110 ? -10.491 -19.911 7.005 1.00 86.56 110 GLU A C 1
ATOM 871 O O . GLU A 1 110 ? -10.533 -19.469 5.863 1.00 86.56 110 GLU A O 1
ATOM 876 N N . SER A 1 111 ? -11.458 -20.697 7.488 1.00 86.62 111 SER A N 1
ATOM 877 C CA . SER A 1 111 ? -12.680 -21.032 6.746 1.00 86.62 111 SER A CA 1
ATOM 878 C C . SER A 1 111 ? -13.587 -19.831 6.479 1.00 86.62 111 SER A C 1
ATOM 880 O O . SER A 1 111 ? -14.452 -19.914 5.614 1.00 86.62 111 SER A O 1
ATOM 882 N N . ASP A 1 112 ? -13.419 -18.744 7.234 1.00 88.81 112 ASP A N 1
ATOM 883 C CA . ASP A 1 112 ? -14.230 -17.534 7.104 1.00 88.81 112 ASP A CA 1
ATOM 884 C C . ASP A 1 112 ? -13.708 -16.613 5.995 1.00 88.81 112 ASP A C 1
ATOM 886 O O . ASP A 1 112 ? -14.358 -15.617 5.666 1.00 88.81 112 ASP A O 1
ATOM 890 N N . PHE A 1 113 ? -12.552 -16.944 5.405 1.00 88.50 113 PHE A N 1
ATOM 891 C CA . PHE A 1 113 ? -12.048 -16.239 4.240 1.00 88.50 113 PHE A CA 1
ATOM 892 C C . PHE A 1 113 ? -12.944 -16.485 3.031 1.00 88.50 113 PHE A C 1
ATOM 894 O O . PHE A 1 113 ? -13.286 -17.616 2.681 1.00 88.50 113 PHE A O 1
ATOM 901 N N . LYS A 1 114 ? -13.259 -15.408 2.325 1.00 84.69 114 LYS A N 1
ATOM 902 C CA . LYS A 1 114 ? -13.953 -15.458 1.046 1.00 84.69 114 LYS A CA 1
ATOM 903 C C . LYS A 1 114 ? -12.941 -15.785 -0.057 1.00 84.69 114 LYS A C 1
ATOM 905 O O . LYS A 1 114 ? -11.807 -15.291 -0.078 1.00 84.69 114 LYS A O 1
ATOM 910 N N . SER A 1 115 ? -13.339 -16.635 -1.002 1.00 76.25 115 SER A N 1
ATOM 911 C CA . SER A 1 115 ? -12.500 -17.041 -2.142 1.00 76.25 115 SER A CA 1
ATOM 912 C C . SER A 1 115 ? -12.149 -15.876 -3.062 1.00 76.25 115 SER A C 1
ATOM 914 O O . SER A 1 115 ? -11.064 -15.857 -3.637 1.00 76.25 115 SER A O 1
ATOM 916 N N . ASP A 1 116 ? -13.048 -14.902 -3.153 1.00 83.44 116 ASP A N 1
ATOM 917 C CA . ASP A 1 116 ? -13.065 -13.908 -4.226 1.00 83.44 116 ASP A CA 1
ATOM 918 C C . ASP A 1 116 ? -12.027 -12.796 -4.023 1.00 83.44 116 ASP A C 1
ATOM 920 O O . ASP A 1 116 ? -11.661 -12.099 -4.968 1.00 83.44 116 ASP A O 1
ATOM 924 N N . TYR A 1 117 ? -11.511 -12.649 -2.798 1.00 83.12 117 TYR A N 1
ATOM 925 C CA . TYR A 1 117 ? -10.527 -11.628 -2.456 1.00 83.12 117 TYR A CA 1
ATOM 926 C C . TYR A 1 117 ? -9.107 -12.189 -2.429 1.00 83.12 117 TYR A C 1
ATOM 928 O O . TYR A 1 117 ? -8.833 -13.245 -1.850 1.00 83.12 117 TYR A O 1
ATOM 936 N N . VAL A 1 118 ? -8.184 -11.439 -3.033 1.00 81.75 118 VAL A N 1
ATOM 937 C CA . VAL A 1 118 ? -6.750 -11.767 -3.077 1.00 81.75 118 VAL A CA 1
ATOM 938 C C . VAL A 1 118 ? -6.104 -11.525 -1.713 1.00 81.75 118 VAL A C 1
ATOM 940 O O . VAL A 1 118 ? -5.216 -12.274 -1.306 1.00 81.75 118 VAL A O 1
ATOM 943 N N . GLN A 1 119 ? -6.561 -10.491 -1.005 1.00 86.94 119 GLN A N 1
ATOM 944 C CA . GLN A 1 119 ? -6.161 -10.192 0.366 1.00 86.94 119 GLN A CA 1
ATOM 945 C C . GLN A 1 119 ? -7.394 -9.937 1.220 1.00 86.94 119 GLN A C 1
ATOM 947 O O . GLN A 1 119 ? -8.322 -9.244 0.803 1.00 86.94 119 GLN A O 1
ATOM 952 N N . GLU A 1 120 ? -7.396 -10.483 2.426 1.00 91.00 120 GLU A N 1
ATOM 953 C CA . GLU A 1 120 ? -8.525 -10.345 3.336 1.00 91.00 120 GLU A CA 1
ATOM 954 C C . GLU A 1 120 ? -8.037 -10.175 4.770 1.00 91.00 120 GLU A C 1
ATOM 956 O O . GLU A 1 120 ? -7.176 -10.920 5.229 1.00 91.00 120 GLU A O 1
ATOM 961 N N . LEU A 1 121 ? -8.574 -9.176 5.464 1.00 92.12 121 LEU A N 1
ATOM 962 C CA . LEU A 1 121 ? -8.272 -8.871 6.855 1.00 92.12 121 LEU A CA 1
ATOM 963 C C . LEU A 1 121 ? -9.547 -9.063 7.673 1.00 92.12 121 LEU A C 1
ATOM 965 O O . LEU A 1 121 ? -10.479 -8.272 7.547 1.00 92.12 121 LEU A O 1
ATOM 969 N N . LEU A 1 122 ? -9.581 -10.097 8.509 1.00 92.69 122 LEU A N 1
ATOM 970 C CA . LEU A 1 122 ? -10.692 -10.394 9.410 1.00 92.69 122 LEU A CA 1
ATOM 971 C C . LEU A 1 122 ? -10.269 -10.086 10.847 1.00 92.69 122 LEU A C 1
ATOM 973 O O . LEU A 1 122 ? -9.321 -10.676 11.353 1.00 92.69 122 LEU A O 1
ATOM 977 N N . VAL A 1 123 ? -10.953 -9.167 11.518 1.00 92.56 123 VAL A N 1
ATOM 978 C CA . VAL A 1 123 ? -10.635 -8.743 12.887 1.00 92.56 123 VAL A CA 1
ATOM 979 C C . VAL A 1 123 ? -11.787 -9.120 13.806 1.00 92.56 123 VAL A C 1
ATOM 981 O O . VAL A 1 123 ? -12.858 -8.519 13.757 1.00 92.56 123 VAL A O 1
ATOM 984 N N . GLY A 1 124 ? -11.565 -10.135 14.631 1.00 91.19 124 GLY A N 1
ATOM 985 C CA . GLY A 1 124 ? -12.500 -10.592 15.651 1.00 91.19 124 GLY A CA 1
ATOM 986 C C . GLY A 1 124 ? -12.180 -9.975 17.003 1.00 91.19 124 GLY A C 1
ATOM 987 O O . GLY A 1 124 ? -11.208 -9.235 17.173 1.00 91.19 124 GLY A O 1
ATOM 988 N N . LYS A 1 125 ? -12.967 -10.334 18.014 1.00 91.94 125 LYS A N 1
ATOM 989 C CA . LYS A 1 125 ? -12.789 -9.838 19.380 1.00 91.94 125 LYS A CA 1
ATOM 990 C C . LYS A 1 125 ? -11.421 -10.190 19.973 1.00 91.94 125 LYS A C 1
ATOM 992 O O . LYS A 1 125 ? -10.882 -9.393 20.742 1.00 91.94 125 LYS A O 1
ATOM 997 N N . LYS A 1 126 ? -10.869 -11.368 19.653 1.00 91.81 126 LYS A N 1
ATOM 998 C CA . LYS A 1 126 ? -9.605 -11.882 20.221 1.00 91.81 126 LYS A CA 1
ATOM 999 C C . LYS A 1 126 ? -8.492 -12.103 19.199 1.00 91.81 126 LYS A C 1
ATOM 1001 O O . LYS A 1 126 ? -7.346 -12.302 19.605 1.00 91.81 126 LYS A O 1
ATOM 1006 N N . ASN A 1 127 ? -8.775 -12.079 17.900 1.00 93.31 127 ASN A N 1
ATOM 1007 C CA . ASN A 1 127 ? -7.776 -12.361 16.874 1.00 93.31 127 ASN A CA 1
ATOM 1008 C C . ASN A 1 127 ? -7.925 -11.482 15.630 1.00 93.31 127 ASN A C 1
ATOM 1010 O O . ASN A 1 127 ? -8.965 -10.888 15.371 1.00 93.31 127 ASN A O 1
ATOM 1014 N N . ILE A 1 128 ? -6.849 -11.423 14.857 1.00 92.75 128 ILE A N 1
ATOM 1015 C CA . ILE A 1 128 ? -6.809 -10.864 13.514 1.00 92.75 128 ILE A CA 1
ATOM 1016 C C . ILE A 1 128 ? -6.313 -11.974 12.590 1.00 92.75 128 ILE A C 1
ATOM 1018 O O . ILE A 1 128 ? -5.270 -12.571 12.855 1.00 92.75 128 ILE A O 1
ATOM 1022 N N . LEU A 1 129 ? -7.047 -12.247 11.520 1.00 92.94 129 LEU A N 1
ATOM 1023 C CA . LEU A 1 129 ? -6.649 -13.134 10.439 1.00 92.94 129 LEU A CA 1
ATOM 1024 C C . LEU A 1 129 ? -6.340 -12.316 9.193 1.00 92.94 129 LEU A C 1
ATOM 1026 O O . LEU A 1 129 ? -7.102 -11.431 8.813 1.00 92.94 129 LEU A O 1
ATOM 1030 N N . ILE A 1 130 ? -5.223 -12.637 8.553 1.00 92.88 130 ILE A N 1
ATOM 1031 C CA . ILE A 1 130 ? -4.738 -11.974 7.350 1.00 92.88 130 ILE A CA 1
ATOM 1032 C C . ILE A 1 130 ? -4.520 -13.040 6.284 1.00 92.88 130 ILE A C 1
ATOM 1034 O O . ILE A 1 130 ? -3.661 -13.906 6.433 1.00 92.88 130 ILE A O 1
ATOM 1038 N N . LYS A 1 131 ? -5.281 -12.967 5.198 1.00 90.31 131 LYS A N 1
ATOM 1039 C CA . LYS A 1 131 ? -5.048 -13.733 3.976 1.00 90.31 131 LYS A CA 1
ATOM 1040 C C . LYS A 1 131 ? -4.106 -12.938 3.086 1.00 90.31 131 LYS A C 1
ATOM 1042 O O . LYS A 1 131 ? -4.420 -11.807 2.707 1.00 90.31 131 LYS A O 1
ATOM 1047 N N . MET A 1 132 ? -2.966 -13.525 2.737 1.00 88.12 132 MET A N 1
ATOM 1048 C CA . MET A 1 132 ? -2.023 -12.955 1.775 1.00 88.12 132 MET A CA 1
ATOM 1049 C C . MET A 1 132 ? -1.689 -13.992 0.692 1.00 88.12 132 MET A C 1
ATOM 1051 O O . MET A 1 132 ? -1.718 -15.191 0.968 1.00 88.12 132 MET A O 1
ATOM 1055 N N . PRO A 1 133 ? -1.289 -13.571 -0.524 1.00 76.50 133 PRO A N 1
ATOM 1056 C CA . PRO A 1 133 ? -0.910 -14.496 -1.600 1.00 76.50 133 PRO A CA 1
ATOM 1057 C C . PRO A 1 133 ? 0.224 -15.471 -1.240 1.00 76.50 133 PRO A C 1
ATOM 1059 O O . PRO A 1 133 ? 0.357 -16.512 -1.872 1.00 76.50 133 PRO A O 1
ATOM 1062 N N . GLY A 1 134 ? 1.052 -15.126 -0.247 1.00 78.62 134 GLY A N 1
ATOM 1063 C CA . GLY A 1 134 ? 2.174 -15.942 0.229 1.00 78.62 134 GLY A CA 1
ATOM 1064 C C . GLY A 1 134 ? 1.872 -16.812 1.452 1.00 78.62 134 GLY A C 1
ATOM 1065 O O . GLY A 1 134 ? 2.781 -17.478 1.939 1.00 78.62 134 GLY A O 1
ATOM 1066 N N . GLY A 1 135 ? 0.639 -16.795 1.965 1.00 82.81 135 GLY A N 1
ATOM 1067 C CA . GLY A 1 135 ? 0.236 -17.550 3.150 1.00 82.81 135 GLY A CA 1
ATOM 1068 C C . GLY A 1 135 ? -0.705 -16.769 4.064 1.00 82.81 135 GLY A C 1
ATOM 1069 O O . GLY A 1 135 ? -0.745 -15.537 4.044 1.00 82.81 135 GLY A O 1
ATOM 1070 N N . ASN A 1 136 ? -1.460 -17.509 4.873 1.00 90.25 136 ASN A N 1
ATOM 1071 C CA . ASN A 1 136 ? -2.344 -16.943 5.883 1.00 90.25 136 ASN A CA 1
ATOM 1072 C C . ASN A 1 136 ? -1.560 -16.676 7.171 1.00 90.25 136 ASN A C 1
ATOM 1074 O O . ASN A 1 136 ? -0.673 -17.443 7.545 1.00 90.25 136 ASN A O 1
ATOM 1078 N N . GLN A 1 137 ? -1.903 -15.597 7.865 1.00 88.25 137 GLN A N 1
ATOM 1079 C CA . GLN A 1 137 ? -1.313 -15.243 9.147 1.00 88.25 137 GLN A CA 1
ATOM 1080 C C . GLN A 1 137 ? -2.410 -14.961 10.169 1.00 88.25 137 GLN A C 1
ATOM 1082 O O . GLN A 1 137 ? -3.357 -14.227 9.897 1.00 88.25 137 GLN A O 1
ATOM 1087 N N . GLN A 1 138 ? -2.248 -15.508 11.372 1.00 90.75 138 GLN A N 1
ATOM 1088 C CA . GLN A 1 138 ? -3.108 -15.217 12.511 1.00 90.75 138 GLN A CA 1
ATOM 1089 C C . GLN A 1 138 ? -2.320 -14.465 13.585 1.00 90.75 138 GLN A C 1
ATOM 1091 O O . GLN A 1 138 ? -1.208 -14.837 13.954 1.00 90.75 138 GLN A O 1
ATOM 1096 N N . ILE A 1 139 ? -2.924 -13.406 14.112 1.00 89.81 139 ILE A N 1
ATOM 1097 C CA . ILE A 1 139 ? -2.381 -12.557 15.166 1.00 89.81 139 ILE A CA 1
ATOM 1098 C C . ILE A 1 139 ? -3.367 -12.599 16.333 1.00 89.81 139 ILE A C 1
ATOM 1100 O O . ILE A 1 139 ? -4.518 -12.190 16.208 1.00 89.81 139 ILE A O 1
ATOM 1104 N N . VAL A 1 140 ? -2.929 -13.093 17.489 1.00 90.81 140 VAL A N 1
ATOM 1105 C CA . VAL A 1 140 ? -3.771 -13.145 18.694 1.00 90.81 140 VAL A CA 1
ATOM 1106 C C . VAL A 1 140 ? -3.686 -11.809 19.426 1.00 90.81 140 VAL A C 1
ATOM 1108 O O . VAL A 1 140 ? -2.598 -11.376 19.792 1.00 90.81 140 VAL A O 1
ATOM 1111 N N . LEU A 1 141 ? -4.814 -11.148 19.678 1.00 88.44 141 LEU A N 1
ATOM 1112 C CA . LEU A 1 141 ? -4.846 -9.804 20.265 1.00 88.44 141 LEU A CA 1
ATOM 1113 C C . LEU A 1 141 ? -4.358 -9.761 21.718 1.00 88.44 141 LEU A C 1
ATOM 1115 O O . LEU A 1 141 ? -3.931 -8.712 22.195 1.00 88.44 141 LEU A O 1
ATOM 1119 N N . SER A 1 142 ? -4.331 -10.902 22.408 1.00 86.31 142 SER A N 1
ATOM 1120 C CA . SER A 1 142 ? -3.813 -11.026 23.775 1.00 86.31 142 SER A CA 1
ATOM 1121 C C . SER A 1 142 ? -2.341 -10.609 23.926 1.00 86.31 142 SER A C 1
ATOM 1123 O O . SER A 1 142 ? -1.924 -10.276 25.036 1.00 86.31 142 SER A O 1
ATOM 1125 N N . GLN A 1 143 ? -1.564 -10.563 22.838 1.00 86.94 143 GLN A N 1
ATOM 1126 C CA . GLN A 1 143 ? -0.198 -10.024 22.848 1.00 86.94 143 GLN A CA 1
ATOM 1127 C C . GLN A 1 143 ? -0.158 -8.495 23.037 1.00 86.94 143 GLN A C 1
ATOM 1129 O O . GLN A 1 143 ? 0.834 -7.951 23.513 1.00 86.94 143 GLN A O 1
ATOM 1134 N N . PHE A 1 144 ? -1.263 -7.800 22.752 1.00 85.69 144 PHE A N 1
ATOM 1135 C CA . PHE A 1 144 ? -1.406 -6.346 22.861 1.00 85.69 144 PHE A CA 1
ATOM 1136 C C . PHE A 1 144 ? -2.098 -5.913 24.164 1.00 85.69 144 PHE A C 1
ATOM 1138 O O . PHE A 1 144 ? -2.747 -4.871 24.220 1.00 85.69 144 PHE A O 1
ATOM 1145 N N . LYS A 1 145 ? -1.970 -6.691 25.248 1.00 83.94 145 LYS A N 1
ATOM 1146 C CA . LYS A 1 145 ? -2.602 -6.389 26.550 1.00 83.94 145 LYS A CA 1
ATOM 1147 C C . LYS A 1 145 ? -2.265 -5.004 27.109 1.00 83.94 145 LYS A C 1
ATOM 1149 O O . LYS A 1 145 ? -3.113 -4.390 27.747 1.00 83.94 145 LYS A O 1
ATOM 1154 N N . ASN A 1 146 ? -1.053 -4.520 26.851 1.00 87.12 146 ASN A N 1
ATOM 1155 C CA . ASN A 1 146 ? -0.575 -3.231 27.357 1.00 87.12 146 ASN A CA 1
ATOM 1156 C C . ASN A 1 146 ? -0.877 -2.063 26.409 1.00 87.12 146 ASN A C 1
ATOM 1158 O O . ASN A 1 146 ? -0.461 -0.939 26.671 1.00 87.12 146 ASN A O 1
ATOM 1162 N N . TRP A 1 147 ? -1.556 -2.327 25.292 1.00 81.88 147 TRP A N 1
ATOM 1163 C CA . TRP A 1 147 ? -1.858 -1.322 24.286 1.00 81.88 147 TRP A CA 1
ATOM 1164 C C . TRP A 1 147 ? -3.304 -0.861 24.416 1.00 81.88 147 TRP A C 1
ATOM 1166 O O . TRP A 1 147 ? -4.215 -1.649 24.687 1.00 81.88 147 TRP A O 1
ATOM 1176 N N . LYS A 1 148 ? -3.494 0.440 24.202 1.00 88.31 148 LYS A N 1
ATOM 1177 C CA . LYS A 1 148 ? -4.798 1.082 24.108 1.00 88.31 148 LYS A CA 1
ATOM 1178 C C . LYS A 1 148 ? -4.843 1.867 22.807 1.00 88.31 148 LYS A C 1
ATOM 1180 O O . LYS A 1 148 ? -4.201 2.906 22.695 1.00 88.31 148 LYS A O 1
ATOM 1185 N N . LEU A 1 149 ? -5.590 1.358 21.834 1.00 88.75 149 LEU A N 1
ATOM 1186 C CA . LEU A 1 149 ? -5.800 2.012 20.547 1.00 88.75 149 LEU A CA 1
ATOM 1187 C C . LEU A 1 149 ? -7.291 2.285 20.358 1.00 88.75 149 LEU A C 1
ATOM 1189 O O . LEU A 1 149 ? -8.133 1.438 20.632 1.00 88.75 149 LEU A O 1
ATOM 1193 N N . ASN A 1 150 ? -7.621 3.482 19.904 1.00 90.75 150 ASN A N 1
ATOM 1194 C CA . ASN A 1 150 ? -8.974 3.886 19.536 1.00 90.75 150 ASN A CA 1
ATOM 1195 C C . ASN A 1 150 ? -8.894 4.793 18.301 1.00 90.75 150 ASN A C 1
ATOM 1197 O O . ASN A 1 150 ? -7.795 5.073 17.823 1.00 90.75 150 ASN A O 1
ATOM 1201 N N . ASN A 1 151 ? -10.025 5.291 17.799 1.00 89.38 151 ASN A N 1
ATOM 1202 C CA . ASN A 1 151 ? -10.032 6.160 16.615 1.00 89.38 151 ASN A CA 1
ATOM 1203 C C . ASN A 1 151 ? -9.142 7.406 16.781 1.00 89.38 151 ASN A C 1
ATOM 1205 O O . ASN A 1 151 ? -8.450 7.781 15.842 1.00 89.38 151 ASN A O 1
ATOM 1209 N N . LYS A 1 152 ? -9.112 8.026 17.971 1.00 88.31 152 LYS A N 1
ATOM 1210 C CA . LYS A 1 152 ? -8.250 9.194 18.229 1.00 88.31 152 LYS A CA 1
ATOM 1211 C C . LYS A 1 152 ? -6.771 8.826 18.210 1.00 88.31 152 LYS A C 1
ATOM 1213 O O . LYS A 1 152 ? -6.010 9.464 17.500 1.00 88.31 152 LYS A O 1
ATOM 1218 N N . GLY A 1 153 ? -6.387 7.762 18.913 1.00 88.31 153 GLY A N 1
ATOM 1219 C CA . GLY A 1 153 ? -5.014 7.261 18.901 1.00 88.31 153 GLY A CA 1
ATOM 1220 C C . GLY A 1 153 ? -4.573 6.853 17.495 1.00 88.31 153 GLY A C 1
ATOM 1221 O O . GLY A 1 153 ? -3.456 7.148 17.092 1.00 88.31 153 GLY A O 1
ATOM 1222 N N . LEU A 1 154 ? -5.468 6.258 16.701 1.00 88.88 154 LEU A N 1
ATOM 1223 C CA . LEU A 1 154 ? -5.182 5.934 15.305 1.00 88.88 154 LEU A CA 1
ATOM 1224 C C . LEU A 1 154 ? -5.002 7.198 14.447 1.00 88.88 154 LEU A C 1
ATOM 1226 O O . LEU A 1 154 ? -4.102 7.235 13.613 1.00 88.88 154 LEU A O 1
ATOM 1230 N N . ALA A 1 155 ? -5.806 8.242 14.672 1.00 90.12 155 ALA A N 1
ATOM 1231 C CA . ALA A 1 155 ? -5.661 9.531 13.994 1.00 90.12 155 ALA A CA 1
ATOM 1232 C C . ALA A 1 155 ? -4.345 10.238 14.374 1.00 90.12 155 ALA A C 1
ATOM 1234 O O . ALA A 1 155 ? -3.645 10.753 13.506 1.00 90.12 155 ALA A O 1
ATOM 1235 N N . GLU A 1 156 ? -3.954 10.190 15.647 1.00 90.88 156 GLU A N 1
ATOM 1236 C CA . GLU A 1 156 ? -2.682 10.731 16.147 1.00 90.88 156 GLU A CA 1
ATOM 1237 C C . GLU A 1 156 ? -1.460 9.997 15.571 1.00 90.88 156 GLU A C 1
ATOM 1239 O O . GLU A 1 156 ? -0.382 10.578 15.456 1.00 90.88 156 GLU A O 1
ATOM 1244 N N . MET A 1 157 ? -1.625 8.740 15.150 1.00 90.44 157 MET A N 1
ATOM 1245 C CA . MET A 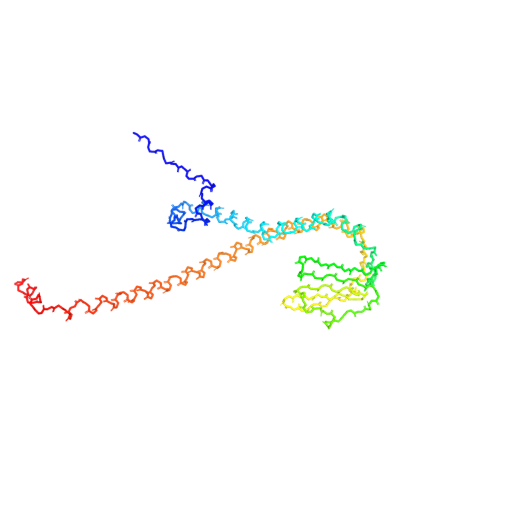1 157 ? -0.589 7.967 14.458 1.00 90.44 157 MET A CA 1
ATOM 1246 C C . MET A 1 157 ? -0.495 8.276 12.955 1.00 90.44 157 MET A C 1
ATOM 1248 O O . MET A 1 157 ? 0.486 7.876 12.321 1.00 90.44 157 MET A O 1
ATOM 1252 N N . LEU A 1 158 ? -1.457 8.999 12.363 1.00 90.75 158 LEU A N 1
ATOM 1253 C CA . LEU A 1 158 ? -1.456 9.306 10.926 1.00 90.75 158 LEU A CA 1
ATOM 1254 C C . LEU A 1 158 ? -0.203 10.061 10.454 1.00 90.75 158 LEU A C 1
ATOM 1256 O O . LEU A 1 158 ? 0.338 9.672 9.419 1.00 90.75 158 LEU A O 1
ATOM 1260 N N . PRO A 1 159 ? 0.330 11.075 11.166 1.00 91.19 159 PRO A N 1
ATOM 1261 C CA . PRO A 1 159 ? 1.576 11.731 10.765 1.00 91.19 159 PRO A CA 1
ATOM 1262 C C . PRO A 1 159 ? 2.752 10.752 10.647 1.00 91.19 159 PRO A C 1
ATOM 1264 O O . PRO A 1 159 ? 3.488 10.777 9.660 1.00 91.19 159 PRO A O 1
ATOM 1267 N N . ALA A 1 160 ? 2.899 9.841 11.614 1.00 91.50 160 ALA A N 1
ATOM 1268 C CA . ALA A 1 160 ? 3.927 8.803 11.570 1.00 91.50 160 ALA A CA 1
ATOM 1269 C C . ALA A 1 160 ? 3.692 7.826 10.407 1.00 91.50 160 ALA A C 1
ATOM 1271 O O . ALA A 1 160 ? 4.639 7.435 9.724 1.00 91.50 160 ALA A O 1
ATOM 1272 N N . PHE A 1 161 ? 2.430 7.484 10.130 1.00 89.12 161 PHE A N 1
ATOM 1273 C CA . PHE A 1 161 ? 2.057 6.665 8.981 1.00 89.12 161 PHE A CA 1
ATOM 1274 C C . PHE A 1 161 ? 2.421 7.331 7.644 1.00 89.12 161 PHE A C 1
ATOM 1276 O O . PHE A 1 161 ? 2.991 6.673 6.778 1.00 89.12 161 PHE A O 1
ATOM 1283 N N . TYR A 1 162 ? 2.193 8.638 7.477 1.00 89.56 162 TYR A N 1
ATOM 1284 C CA . TYR A 1 162 ? 2.619 9.359 6.271 1.00 89.56 162 TYR A CA 1
ATOM 1285 C C . TYR A 1 162 ? 4.143 9.353 6.095 1.00 89.56 162 TYR A C 1
ATOM 1287 O O . TYR A 1 162 ? 4.629 9.129 4.987 1.00 89.56 162 TYR A O 1
ATOM 1295 N N . MET A 1 163 ? 4.912 9.525 7.175 1.00 92.06 163 MET A N 1
ATOM 1296 C CA . MET A 1 163 ? 6.377 9.411 7.124 1.00 92.06 163 MET A CA 1
ATOM 1297 C C . MET A 1 163 ? 6.824 8.004 6.715 1.00 92.06 163 MET A C 1
ATOM 1299 O O . MET A 1 163 ? 7.723 7.849 5.884 1.00 92.06 163 MET A O 1
ATOM 1303 N N . PHE A 1 164 ? 6.161 6.974 7.248 1.00 92.25 164 PHE A N 1
ATOM 1304 C CA . PHE A 1 164 ? 6.394 5.591 6.846 1.00 92.25 164 PHE A CA 1
ATOM 1305 C C . PHE A 1 164 ? 6.068 5.361 5.365 1.00 92.25 164 PHE A C 1
ATOM 1307 O O . PHE A 1 164 ? 6.848 4.707 4.680 1.00 92.25 164 PHE A O 1
ATOM 1314 N N . LEU A 1 165 ? 4.978 5.931 4.839 1.00 89.81 165 LEU A N 1
ATOM 1315 C CA . LEU A 1 165 ? 4.640 5.838 3.415 1.00 89.81 165 LEU A CA 1
ATOM 1316 C C . LEU A 1 165 ? 5.722 6.452 2.522 1.00 89.81 165 LEU A C 1
ATOM 1318 O O . LEU A 1 165 ? 6.077 5.861 1.504 1.00 89.81 165 LEU A O 1
ATOM 1322 N N . VAL A 1 166 ? 6.284 7.603 2.902 1.00 90.81 166 VAL A N 1
ATOM 1323 C CA . VAL A 1 166 ? 7.398 8.217 2.160 1.00 90.81 166 VAL A CA 1
ATOM 1324 C C . VAL A 1 166 ? 8.617 7.297 2.168 1.00 90.81 166 VAL A C 1
ATOM 1326 O O . VAL A 1 166 ? 9.195 7.029 1.115 1.00 90.81 166 VAL A O 1
ATOM 1329 N N . PHE A 1 167 ? 8.984 6.764 3.335 1.00 92.50 167 PHE A N 1
ATOM 1330 C CA . PHE A 1 167 ? 10.082 5.804 3.446 1.00 92.50 167 PHE A CA 1
ATOM 1331 C C . PHE A 1 167 ? 9.832 4.542 2.604 1.00 92.50 167 PHE A C 1
ATOM 1333 O O . PHE A 1 167 ? 10.705 4.110 1.851 1.00 92.50 167 PHE A O 1
ATOM 1340 N N . TYR A 1 168 ? 8.619 3.991 2.665 1.00 90.69 168 TYR A N 1
ATOM 1341 C CA . TYR A 1 168 ? 8.191 2.847 1.867 1.00 90.69 168 TYR A CA 1
ATOM 1342 C C . TYR A 1 168 ? 8.313 3.123 0.364 1.00 90.69 168 TYR A C 1
ATOM 1344 O O . TYR A 1 168 ? 8.847 2.286 -0.360 1.00 90.69 168 TYR A O 1
ATOM 1352 N N . LEU A 1 169 ? 7.906 4.305 -0.110 1.00 90.69 169 LEU A N 1
ATOM 1353 C CA . LEU A 1 169 ? 8.060 4.696 -1.515 1.00 90.69 169 LEU A CA 1
ATOM 1354 C C . LEU A 1 169 ? 9.530 4.745 -1.949 1.00 90.69 169 LEU A C 1
ATOM 1356 O O . LEU A 1 169 ? 9.844 4.321 -3.061 1.00 90.69 169 LEU A O 1
ATOM 1360 N N . VAL A 1 170 ? 10.438 5.206 -1.083 1.00 91.25 170 VAL A N 1
ATOM 1361 C CA . VAL A 1 170 ? 11.883 5.196 -1.367 1.00 91.25 170 VAL A CA 1
ATOM 1362 C C . VAL A 1 170 ? 12.400 3.764 -1.500 1.00 91.25 170 VAL A C 1
ATOM 1364 O O . VAL A 1 170 ? 13.070 3.439 -2.482 1.00 91.25 170 VAL A O 1
ATOM 1367 N N . VAL A 1 171 ? 12.055 2.886 -0.556 1.00 93.19 171 VAL A N 1
ATOM 1368 C CA . VAL A 1 171 ? 12.443 1.466 -0.603 1.00 93.19 171 VAL A CA 1
ATOM 1369 C C . VAL A 1 171 ? 11.869 0.779 -1.843 1.00 93.19 171 VAL A C 1
ATOM 1371 O O . VAL A 1 171 ? 12.573 0.023 -2.517 1.00 93.19 171 VAL A O 1
ATOM 1374 N N . LEU A 1 172 ? 10.615 1.068 -2.188 1.00 90.44 172 LEU A N 1
ATOM 1375 C CA . LEU A 1 172 ? 9.949 0.526 -3.366 1.00 90.44 172 LEU A CA 1
ATOM 1376 C C . LEU A 1 172 ? 10.641 0.991 -4.652 1.00 90.44 172 LEU A C 1
ATOM 1378 O O . LEU A 1 172 ? 10.887 0.171 -5.535 1.00 90.44 172 LEU A O 1
ATOM 1382 N N . LEU A 1 173 ? 11.030 2.266 -4.739 1.00 89.94 173 LEU A N 1
ATOM 1383 C CA . LEU A 1 173 ? 11.771 2.807 -5.880 1.00 89.94 173 LEU A CA 1
ATOM 1384 C C . LEU A 1 173 ? 13.119 2.103 -6.060 1.00 89.94 173 LEU A C 1
ATOM 1386 O O . LEU A 1 173 ? 13.442 1.680 -7.171 1.00 89.94 173 LEU A O 1
ATOM 1390 N N . ILE A 1 174 ? 13.875 1.911 -4.974 1.00 89.88 174 ILE A N 1
ATOM 1391 C CA . ILE A 1 174 ? 15.145 1.169 -5.001 1.00 89.88 174 ILE A CA 1
ATOM 1392 C C . ILE A 1 174 ? 14.904 -0.275 -5.452 1.00 89.88 174 ILE A C 1
ATOM 1394 O O . ILE A 1 174 ? 15.584 -0.766 -6.351 1.00 89.88 174 ILE A O 1
ATOM 1398 N N . THR A 1 175 ? 13.905 -0.943 -4.877 1.00 90.38 175 THR A N 1
ATOM 1399 C CA . THR A 1 175 ? 13.596 -2.346 -5.185 1.00 90.38 175 THR A CA 1
ATOM 1400 C C . THR A 1 175 ? 13.205 -2.522 -6.651 1.00 90.38 175 THR A C 1
ATOM 1402 O O . THR A 1 175 ? 13.722 -3.416 -7.318 1.00 90.38 175 THR A O 1
ATOM 1405 N N . LYS A 1 176 ? 12.354 -1.643 -7.194 1.00 88.75 176 LYS A N 1
ATOM 1406 C CA . LYS A 1 176 ? 11.969 -1.656 -8.613 1.00 88.75 176 LYS A CA 1
ATOM 1407 C C . LYS A 1 176 ? 13.167 -1.378 -9.517 1.00 88.75 176 LYS A C 1
ATOM 1409 O O . LYS A 1 176 ? 13.342 -2.074 -10.513 1.00 88.75 176 LYS A O 1
ATOM 1414 N N . ALA A 1 177 ? 14.029 -0.425 -9.161 1.00 87.56 177 ALA A N 1
ATOM 1415 C CA . ALA A 1 177 ? 15.255 -0.165 -9.913 1.00 87.56 177 ALA A CA 1
ATOM 1416 C C . ALA A 1 177 ? 16.164 -1.406 -9.965 1.00 87.56 177 ALA A C 1
ATOM 1418 O O . ALA A 1 177 ? 16.629 -1.780 -11.041 1.00 87.56 177 ALA A O 1
ATOM 1419 N N . VAL A 1 178 ? 16.359 -2.090 -8.831 1.00 90.44 178 VAL A N 1
ATOM 1420 C CA . VAL A 1 178 ? 17.120 -3.349 -8.763 1.00 90.44 178 VAL A CA 1
ATOM 1421 C C . VAL A 1 178 ? 16.456 -4.443 -9.602 1.00 90.44 178 VAL A C 1
ATOM 1423 O O . VAL A 1 178 ? 17.138 -5.100 -10.384 1.00 90.44 178 VAL A O 1
ATOM 1426 N N . GLN A 1 179 ? 15.135 -4.615 -9.504 1.00 87.69 179 GLN A N 1
ATOM 1427 C CA . GLN A 1 179 ? 14.394 -5.589 -10.313 1.00 87.69 179 GLN A CA 1
ATOM 1428 C C . GLN A 1 179 ? 14.585 -5.344 -11.814 1.00 87.69 179 GLN A C 1
ATOM 1430 O O . GLN A 1 179 ? 14.922 -6.275 -12.543 1.00 87.69 179 GLN A O 1
ATOM 1435 N N . TYR A 1 180 ? 14.446 -4.101 -12.281 1.00 87.69 180 TYR A N 1
ATOM 1436 C CA . TYR A 1 180 ? 14.660 -3.771 -13.690 1.00 87.69 180 TYR A CA 1
ATOM 1437 C C . TYR A 1 180 ? 16.107 -4.003 -14.137 1.00 87.69 180 TYR A C 1
ATOM 1439 O O . TYR A 1 180 ? 16.323 -4.478 -15.251 1.00 87.69 180 TYR A O 1
ATOM 1447 N N . LEU A 1 181 ? 17.095 -3.736 -13.276 1.00 86.75 181 LEU A N 1
ATOM 1448 C CA . LEU A 1 181 ? 18.497 -4.055 -13.562 1.00 86.75 181 LEU A CA 1
ATOM 1449 C C . LEU A 1 181 ? 18.726 -5.565 -13.700 1.00 86.75 181 LEU A C 1
ATOM 1451 O O . LEU A 1 181 ? 19.406 -5.989 -14.632 1.00 86.75 181 LEU A O 1
ATOM 1455 N N . LEU A 1 182 ? 18.137 -6.379 -12.820 1.00 89.69 182 LEU A N 1
ATOM 1456 C CA . LEU A 1 182 ? 18.234 -7.840 -12.893 1.00 89.69 182 LEU A CA 1
ATOM 1457 C C . LEU A 1 182 ? 17.557 -8.396 -14.150 1.00 89.69 182 LEU A C 1
ATOM 1459 O O . LEU A 1 182 ? 18.125 -9.254 -14.824 1.00 89.69 182 LEU A O 1
ATOM 1463 N N . VAL A 1 183 ? 16.380 -7.877 -14.508 1.00 89.06 183 VAL A N 1
ATOM 1464 C CA . VAL A 1 183 ? 15.679 -8.256 -15.743 1.00 89.06 183 VAL A CA 1
ATOM 1465 C C . VAL A 1 183 ? 16.510 -7.876 -16.969 1.00 89.06 183 VAL A C 1
ATOM 1467 O O . VAL A 1 183 ? 16.712 -8.705 -17.853 1.00 89.06 183 VAL A O 1
ATOM 1470 N N . ALA A 1 184 ? 17.062 -6.660 -17.009 1.00 84.75 184 ALA A N 1
ATOM 1471 C CA . ALA A 1 184 ? 17.936 -6.226 -18.096 1.00 84.75 184 ALA A CA 1
ATOM 1472 C C . ALA A 1 184 ? 19.193 -7.104 -18.220 1.00 84.75 184 ALA A C 1
ATOM 1474 O O . ALA A 1 184 ? 19.585 -7.455 -19.333 1.00 84.75 184 ALA A O 1
ATOM 1475 N N . LEU A 1 185 ? 19.794 -7.502 -17.093 1.00 86.94 185 LEU A N 1
ATOM 1476 C CA . LEU A 1 185 ? 20.925 -8.430 -17.066 1.00 86.94 185 LEU A CA 1
ATOM 1477 C C . LEU A 1 185 ? 20.536 -9.798 -17.641 1.00 86.94 185 LEU A C 1
ATOM 1479 O O . LEU A 1 185 ? 21.243 -10.318 -18.501 1.00 86.94 185 LEU A O 1
ATOM 1483 N N . ALA A 1 186 ? 19.402 -10.360 -17.217 1.00 88.81 186 ALA A N 1
ATOM 1484 C CA . ALA A 1 186 ? 18.910 -11.638 -17.727 1.00 88.81 186 ALA A CA 1
ATOM 1485 C C . ALA A 1 186 ? 18.669 -11.592 -19.245 1.00 88.81 186 ALA A C 1
ATOM 1487 O O . ALA A 1 186 ? 19.104 -12.489 -19.969 1.00 88.81 186 ALA A O 1
ATOM 1488 N N . PHE A 1 187 ? 18.059 -10.512 -19.747 1.00 85.94 187 PHE A N 1
ATOM 1489 C CA . PHE A 1 187 ? 17.886 -10.296 -21.185 1.00 85.94 187 PHE A CA 1
ATOM 1490 C C . PHE A 1 187 ? 19.219 -10.167 -21.926 1.00 85.94 187 PHE A C 1
ATOM 1492 O O . PHE A 1 187 ? 19.357 -10.721 -23.015 1.00 85.94 187 PHE A O 1
ATOM 1499 N N . ALA A 1 188 ? 20.203 -9.467 -21.357 1.00 82.75 188 ALA A N 1
ATOM 1500 C CA . ALA A 1 188 ? 21.522 -9.322 -21.967 1.00 82.75 188 ALA A CA 1
ATOM 1501 C C . ALA A 1 188 ? 22.253 -10.670 -22.079 1.00 82.75 188 ALA A C 1
ATOM 1503 O O . ALA A 1 188 ? 22.824 -10.966 -23.128 1.00 82.75 188 ALA A O 1
ATOM 1504 N N . LEU A 1 189 ? 22.190 -11.500 -21.032 1.00 86.56 189 LEU A N 1
ATOM 1505 C CA . LEU A 1 189 ? 22.764 -12.848 -21.037 1.00 86.56 189 LEU A CA 1
ATOM 1506 C C . LEU A 1 189 ? 22.078 -13.742 -22.076 1.00 86.56 189 LEU A C 1
ATOM 1508 O O . LEU A 1 189 ? 22.753 -14.350 -22.904 1.00 86.56 189 LEU A O 1
ATOM 1512 N N . TYR A 1 190 ? 20.742 -13.751 -22.092 1.00 85.81 190 TYR A N 1
ATOM 1513 C CA . TYR A 1 190 ? 19.964 -14.523 -23.060 1.00 85.81 190 TYR A CA 1
ATOM 1514 C C . TYR A 1 190 ? 20.250 -14.096 -24.508 1.00 85.81 190 TYR A C 1
ATOM 1516 O O . TYR A 1 190 ? 20.493 -14.932 -25.379 1.00 85.81 190 TYR A O 1
ATOM 1524 N N . ALA A 1 191 ? 20.271 -12.788 -24.778 1.00 82.12 191 ALA A N 1
ATOM 1525 C CA . ALA A 1 191 ? 20.578 -12.257 -26.102 1.00 82.12 191 ALA A CA 1
ATOM 1526 C C . ALA A 1 191 ? 22.015 -12.586 -26.539 1.00 82.12 191 ALA A C 1
ATOM 1528 O O . ALA A 1 191 ? 22.233 -12.919 -27.706 1.00 82.12 191 ALA A O 1
ATOM 1529 N N . GLY A 1 192 ? 22.979 -12.531 -25.613 1.00 79.94 192 GLY A N 1
ATOM 1530 C CA . GLY A 1 192 ? 24.362 -12.944 -25.847 1.00 79.94 192 GLY A CA 1
ATOM 1531 C C . GLY A 1 192 ? 24.447 -14.401 -26.299 1.00 79.94 192 GLY A C 1
ATOM 1532 O O . GLY A 1 192 ? 24.984 -14.679 -27.371 1.00 79.94 192 GLY A O 1
ATOM 1533 N N . GLU A 1 193 ? 23.817 -15.309 -25.558 1.00 77.19 193 GLU A N 1
ATOM 1534 C CA . GLU A 1 193 ? 23.804 -16.739 -25.871 1.00 77.19 193 GLU A CA 1
ATOM 1535 C C . GLU A 1 193 ? 23.133 -17.043 -27.223 1.00 77.19 193 GLU A C 1
ATOM 1537 O O . GLU A 1 193 ? 23.655 -17.805 -28.042 1.00 77.19 193 GLU A O 1
ATOM 1542 N N . VAL A 1 194 ? 21.992 -16.405 -27.509 1.00 78.50 194 VAL A N 1
ATOM 1543 C CA . VAL A 1 194 ? 21.321 -16.525 -28.812 1.00 78.50 194 VAL A CA 1
ATOM 1544 C C . VAL A 1 194 ? 22.220 -16.009 -29.940 1.00 78.50 194 VAL A C 1
ATOM 1546 O O . VAL A 1 194 ? 22.299 -16.640 -30.998 1.00 78.50 194 VAL A O 1
ATOM 1549 N N . SER A 1 195 ? 22.927 -14.897 -29.726 1.00 74.56 195 SER A N 1
ATOM 1550 C CA . SER A 1 195 ? 23.838 -14.325 -30.722 1.00 74.56 195 SER A CA 1
ATOM 1551 C C . SER A 1 195 ? 25.037 -15.233 -31.019 1.00 74.56 195 SER A C 1
ATOM 1553 O O . SER A 1 195 ? 25.411 -15.384 -32.184 1.00 74.56 195 SER A O 1
ATOM 1555 N N . GLU A 1 196 ? 25.595 -15.902 -30.006 1.00 73.62 196 GLU A N 1
ATOM 1556 C CA . GLU A 1 196 ? 26.675 -16.875 -30.182 1.00 73.62 196 GLU A CA 1
ATOM 1557 C C . GLU A 1 196 ? 26.196 -18.104 -30.954 1.00 73.62 196 GLU A C 1
ATOM 1559 O O . GLU A 1 196 ? 26.847 -18.507 -31.919 1.00 73.62 196 GLU A O 1
ATOM 1564 N N . ARG A 1 197 ? 25.014 -18.649 -30.631 1.00 69.62 197 ARG A N 1
ATOM 1565 C CA . ARG A 1 197 ? 24.428 -19.766 -31.397 1.00 69.62 197 ARG A CA 1
ATOM 1566 C C . ARG A 1 197 ? 24.184 -19.400 -32.862 1.00 69.62 197 ARG A C 1
ATOM 1568 O O . ARG A 1 197 ? 24.445 -20.215 -33.748 1.00 69.62 197 ARG A O 1
ATOM 1575 N N . GLN A 1 198 ? 23.700 -18.187 -33.133 1.00 69.38 198 GLN A N 1
ATOM 1576 C CA . GLN A 1 198 ? 23.506 -17.676 -34.496 1.00 69.38 198 GLN A CA 1
ATOM 1577 C C . GLN A 1 198 ? 24.850 -17.507 -35.224 1.00 69.38 198 GLN A C 1
ATOM 1579 O O . GLN A 1 198 ? 24.979 -17.928 -36.372 1.00 69.38 198 GLN A O 1
ATOM 1584 N N . ARG A 1 199 ? 25.882 -16.978 -34.550 1.00 63.41 199 ARG A N 1
ATOM 1585 C CA . ARG A 1 199 ? 27.246 -16.882 -35.097 1.00 63.41 199 ARG A CA 1
ATOM 1586 C C . ARG A 1 199 ? 27.833 -18.249 -35.436 1.00 63.41 199 ARG A C 1
ATOM 1588 O O . ARG A 1 199 ? 28.324 -18.422 -36.546 1.00 63.41 199 ARG A O 1
ATOM 1595 N N . VAL A 1 200 ? 27.758 -19.224 -34.529 1.00 66.94 200 VAL A N 1
ATOM 1596 C CA . VAL A 1 200 ? 28.261 -20.589 -34.770 1.00 66.94 200 VAL A CA 1
ATOM 1597 C C . VAL A 1 200 ? 27.540 -21.231 -35.957 1.00 66.94 200 VAL A C 1
ATOM 1599 O O . VAL A 1 200 ? 28.196 -21.806 -36.823 1.00 66.94 200 VAL A O 1
ATOM 1602 N N . ARG A 1 201 ? 26.213 -21.066 -36.063 1.00 56.94 201 ARG A N 1
ATOM 1603 C CA . ARG A 1 201 ? 25.440 -21.533 -37.226 1.00 56.94 201 ARG A CA 1
ATOM 1604 C C . ARG A 1 201 ? 25.874 -20.873 -38.536 1.00 56.94 201 ARG A C 1
ATOM 1606 O O . ARG A 1 201 ? 25.976 -21.567 -39.540 1.00 56.94 201 ARG A O 1
ATOM 1613 N N . LEU A 1 202 ? 26.153 -19.568 -38.537 1.00 58.66 202 LEU A N 1
ATOM 1614 C CA . LEU A 1 202 ? 26.633 -18.851 -39.725 1.00 58.66 202 LEU A CA 1
ATOM 1615 C C . LEU A 1 202 ? 28.047 -19.294 -40.137 1.00 58.66 202 LEU A C 1
ATOM 1617 O O . LEU A 1 202 ? 28.287 -19.514 -41.322 1.00 58.66 202 LEU A O 1
ATOM 1621 N N . TYR A 1 203 ? 28.960 -19.512 -39.184 1.00 57.97 203 TYR A N 1
ATOM 1622 C CA . TYR A 1 203 ? 30.294 -20.056 -39.474 1.00 57.97 203 TYR A CA 1
ATOM 1623 C C . TYR A 1 203 ? 30.237 -21.501 -39.997 1.00 57.97 203 TYR A C 1
ATOM 1625 O O . TYR A 1 203 ? 30.945 -21.835 -40.946 1.00 57.97 203 TYR A O 1
ATOM 1633 N N . GLN A 1 204 ? 29.356 -22.342 -39.445 1.00 55.06 204 GLN A N 1
ATOM 1634 C CA . GLN A 1 204 ? 29.103 -23.700 -39.947 1.00 55.06 204 GLN A CA 1
ATOM 1635 C C . GLN A 1 204 ? 28.402 -23.736 -41.312 1.00 55.06 204 GLN A C 1
ATOM 1637 O O . GLN A 1 204 ? 28.482 -24.748 -41.997 1.00 55.06 204 GLN A O 1
ATOM 1642 N N . TRP A 1 205 ? 27.720 -22.662 -41.718 1.00 48.53 205 TRP A N 1
ATOM 1643 C CA . TRP A 1 205 ? 27.152 -22.509 -43.063 1.00 48.53 205 TRP A CA 1
ATOM 1644 C C . TRP A 1 205 ? 28.158 -21.964 -44.084 1.00 48.53 205 TRP A C 1
ATOM 1646 O O . TRP A 1 205 ? 28.013 -22.216 -45.278 1.00 48.53 205 TRP A O 1
ATOM 1656 N N . GLN A 1 206 ? 29.184 -21.235 -43.637 1.00 50.06 206 GLN A N 1
ATOM 1657 C CA . GLN A 1 206 ? 30.270 -20.755 -44.498 1.00 50.06 206 GLN A CA 1
ATOM 1658 C C . GLN A 1 206 ? 31.354 -21.820 -44.737 1.00 50.06 206 GLN A C 1
ATOM 1660 O O . GLN A 1 206 ? 31.936 -21.857 -45.818 1.00 50.06 206 GLN A O 1
ATOM 1665 N N . SER A 1 207 ? 31.599 -22.725 -43.785 1.00 50.66 207 SER A N 1
ATOM 1666 C CA . SER A 1 207 ? 32.613 -23.786 -43.909 1.00 50.66 207 SER A CA 1
ATOM 1667 C C . SER A 1 207 ? 32.356 -24.900 -44.952 1.00 50.66 207 SER A C 1
ATOM 1669 O O . SER A 1 207 ? 33.338 -25.444 -45.457 1.00 50.66 207 SER A O 1
ATOM 1671 N N . PRO A 1 208 ? 31.121 -25.251 -45.377 1.00 49.16 208 PRO A N 1
ATOM 1672 C CA . PRO A 1 208 ? 30.898 -26.192 -46.477 1.00 49.16 208 PRO A CA 1
ATOM 1673 C C . PRO A 1 208 ? 31.169 -25.552 -47.847 1.00 49.16 208 PRO A C 1
ATOM 1675 O O . PRO A 1 208 ? 31.386 -26.261 -48.831 1.00 49.16 208 PRO A O 1
ATOM 1678 N N . PHE A 1 209 ? 31.170 -24.216 -47.920 1.00 49.09 209 PHE A N 1
ATOM 1679 C CA . PHE A 1 209 ? 31.336 -23.456 -49.158 1.00 49.09 209 PHE A CA 1
ATOM 1680 C C . PHE A 1 209 ? 32.790 -23.104 -49.491 1.00 49.09 209 PHE A C 1
ATOM 1682 O O . PHE A 1 209 ? 33.049 -22.592 -50.577 1.00 49.09 209 PHE A O 1
ATOM 1689 N N . THR A 1 210 ? 33.754 -23.397 -48.616 1.00 55.09 210 THR A N 1
ATOM 1690 C CA . THR A 1 210 ? 35.123 -22.885 -48.764 1.00 55.09 210 THR A CA 1
ATOM 1691 C C . THR A 1 210 ? 36.149 -23.829 -49.383 1.00 55.09 210 THR A C 1
ATOM 1693 O O . THR A 1 210 ? 37.310 -23.471 -49.336 1.00 55.09 210 THR A O 1
ATOM 1696 N N . LEU A 1 211 ? 35.799 -24.954 -50.029 1.00 47.84 211 LEU A N 1
ATOM 1697 C CA . LEU A 1 211 ? 36.727 -25.660 -50.962 1.00 47.84 211 LEU A CA 1
ATOM 1698 C C . LEU A 1 211 ? 36.096 -26.840 -51.735 1.00 47.84 211 LEU A C 1
ATOM 1700 O O . LEU A 1 211 ? 36.622 -27.254 -52.775 1.00 47.84 211 LEU A O 1
ATOM 1704 N N . ARG A 1 212 ? 34.971 -27.395 -51.258 1.00 46.81 212 ARG A N 1
ATOM 1705 C CA . ARG A 1 212 ? 34.348 -28.600 -51.849 1.00 46.81 212 ARG A CA 1
ATOM 1706 C C . ARG A 1 212 ? 33.342 -28.326 -52.968 1.00 46.81 212 ARG A C 1
ATOM 1708 O O . ARG A 1 212 ? 33.165 -29.188 -53.818 1.00 46.81 212 ARG A O 1
ATOM 1715 N N . SER A 1 213 ? 32.722 -27.148 -52.991 1.00 52.69 213 SER A N 1
ATOM 1716 C CA . SER A 1 213 ? 31.728 -26.745 -54.001 1.00 52.69 213 SER A CA 1
ATOM 1717 C C . SER A 1 213 ? 32.315 -25.941 -55.167 1.00 52.69 213 SER A C 1
ATOM 1719 O O . SER A 1 213 ? 31.581 -25.506 -56.051 1.00 52.69 213 SER A O 1
ATOM 1721 N N . MET A 1 214 ? 33.636 -25.739 -55.194 1.00 47.56 214 MET A N 1
ATOM 1722 C CA . MET A 1 214 ? 34.303 -25.027 -56.280 1.00 47.56 214 MET A CA 1
ATOM 1723 C C . MET A 1 214 ? 34.420 -25.952 -57.506 1.00 47.56 214 MET A C 1
ATOM 1725 O O . MET A 1 214 ? 35.021 -27.023 -57.384 1.00 47.56 214 MET A O 1
ATOM 1729 N N . PRO A 1 215 ? 33.883 -25.575 -58.684 1.00 61.22 215 PRO A N 1
ATOM 1730 C CA . PRO A 1 215 ? 34.059 -26.357 -59.905 1.00 61.22 215 PRO A CA 1
ATOM 1731 C C . PRO A 1 215 ? 35.554 -26.530 -60.204 1.00 61.22 215 PRO A C 1
ATOM 1733 O O . PRO A 1 215 ? 36.296 -25.547 -60.169 1.00 61.22 215 PRO A O 1
ATOM 1736 N N . GLU A 1 216 ? 36.004 -27.747 -60.531 1.00 60.06 216 GLU A N 1
ATOM 1737 C CA . GLU A 1 216 ? 37.432 -28.098 -60.704 1.00 60.06 216 GLU A CA 1
ATOM 1738 C C . GLU A 1 216 ? 38.217 -27.159 -61.634 1.00 60.06 216 GLU A C 1
ATOM 1740 O O . GLU A 1 216 ? 39.430 -26.996 -61.496 1.00 60.06 216 GLU A O 1
ATOM 1745 N N . ARG A 1 217 ? 37.522 -26.507 -62.573 1.00 55.91 217 ARG A N 1
ATOM 1746 C CA . ARG A 1 217 ? 38.081 -25.507 -63.488 1.00 55.91 217 ARG A CA 1
ATOM 1747 C C . ARG A 1 217 ? 38.754 -24.336 -62.762 1.00 55.91 217 ARG A C 1
ATOM 1749 O O . ARG A 1 217 ? 39.758 -23.831 -63.248 1.00 55.91 217 ARG A O 1
ATOM 1756 N N . TRP A 1 218 ? 38.235 -23.925 -61.607 1.00 55.56 218 TRP A N 1
ATOM 1757 C CA . TRP A 1 218 ? 38.778 -22.807 -60.830 1.00 55.56 218 TRP A CA 1
ATOM 1758 C C . TRP A 1 218 ? 39.888 -23.227 -59.864 1.00 55.56 218 TRP A C 1
ATOM 1760 O O . TRP A 1 218 ? 40.768 -22.423 -59.580 1.00 55.56 218 TRP A O 1
ATOM 1770 N N . ARG A 1 219 ? 39.902 -24.496 -59.436 1.00 54.81 219 ARG A N 1
ATOM 1771 C CA . ARG A 1 219 ? 40.959 -25.065 -58.581 1.00 54.81 219 ARG A CA 1
ATOM 1772 C C . ARG A 1 219 ? 42.294 -25.186 -59.331 1.00 54.81 219 ARG A C 1
ATOM 1774 O O . ARG A 1 219 ? 43.342 -24.854 -58.794 1.00 54.81 219 ARG A O 1
ATOM 1781 N N . ARG A 1 220 ? 42.248 -25.554 -60.617 1.00 56.38 220 ARG A N 1
ATOM 1782 C CA . ARG A 1 220 ? 43.446 -25.628 -61.475 1.00 56.38 220 ARG A CA 1
ATOM 1783 C C . ARG A 1 220 ? 44.046 -24.261 -61.828 1.00 56.38 220 ARG A C 1
ATOM 1785 O O . ARG A 1 220 ? 45.246 -24.165 -62.049 1.00 56.38 220 ARG A O 1
ATOM 1792 N N . LEU A 1 221 ? 43.238 -23.199 -61.862 1.00 54.62 221 LEU A N 1
ATOM 1793 C CA . LEU A 1 221 ? 43.716 -21.845 -62.181 1.00 54.62 221 LEU A CA 1
ATOM 1794 C C . LEU A 1 221 ? 44.498 -21.192 -61.031 1.00 54.62 221 LEU A C 1
ATOM 1796 O O . LEU A 1 221 ? 45.332 -20.330 -61.294 1.00 54.62 221 LEU A O 1
ATOM 1800 N N . SER A 1 222 ? 44.255 -21.595 -59.779 1.00 50.81 222 SER A N 1
ATOM 1801 C CA . SER A 1 222 ? 45.043 -21.137 -58.627 1.00 50.81 222 SER A CA 1
ATOM 1802 C C . SER A 1 222 ? 46.368 -21.882 -58.468 1.00 50.81 222 SER A C 1
ATOM 1804 O O . SER A 1 222 ? 47.325 -21.296 -57.981 1.00 50.81 222 SER A O 1
ATOM 1806 N N . GLU A 1 223 ? 46.446 -23.142 -58.901 1.00 53.41 223 GLU A N 1
ATOM 1807 C CA . GLU A 1 223 ? 47.682 -23.941 -58.849 1.00 53.41 223 GLU A CA 1
ATOM 1808 C C . GLU A 1 223 ? 48.629 -23.642 -60.022 1.00 53.41 223 GLU A C 1
ATOM 1810 O O . GLU A 1 223 ? 49.838 -23.767 -59.879 1.00 53.41 223 GLU A O 1
ATOM 1815 N N . ALA A 1 224 ? 48.108 -23.171 -61.161 1.00 53.03 224 ALA A N 1
ATOM 1816 C CA . ALA A 1 224 ? 48.909 -22.768 -62.323 1.00 53.03 224 ALA A CA 1
ATOM 1817 C C . ALA A 1 224 ? 49.555 -21.371 -62.195 1.00 53.03 224 ALA A C 1
ATOM 1819 O O . ALA A 1 224 ? 50.120 -20.859 -63.161 1.00 53.03 224 ALA A O 1
ATOM 1820 N N . ARG A 1 225 ? 49.437 -20.726 -61.028 1.00 47.97 225 ARG A N 1
ATOM 1821 C CA . ARG A 1 225 ? 50.083 -19.447 -60.716 1.00 47.97 225 ARG A CA 1
ATOM 1822 C C . ARG A 1 225 ? 51.055 -19.629 -59.542 1.00 47.97 225 ARG A C 1
ATOM 1824 O O . ARG A 1 225 ? 50.916 -18.970 -58.515 1.00 47.97 225 ARG A O 1
ATOM 1831 N N . ILE A 1 226 ? 52.002 -20.550 -59.718 1.00 42.06 226 ILE A N 1
ATOM 1832 C CA . ILE A 1 226 ? 53.291 -20.621 -59.013 1.00 42.06 226 ILE A CA 1
ATOM 1833 C C . ILE A 1 226 ? 54.368 -20.703 -60.089 1.00 42.06 226 ILE A C 1
ATOM 1835 O O . ILE A 1 226 ? 54.178 -21.516 -61.022 1.00 42.06 226 ILE A O 1
#

Sequence (226 aa):
MMQQESKIGFLWQYVIACIHPSQYKELIKKKKGAFVGYVAVLVMFLVLIENVIPFAAWTASVGGLENLVLNRIPKFTLEKGYFQSESPIDFTIGGVVHIKADSSVEEFKESDFKSDYVQELLVGKKNILIKMPGGNQQIVLSQFKNWKLNNKGLAEMLPAFYMFLVFYLVVLLITKAVQYLLVALAFALYAGEVSERQRVRLYQWQSPFTLRSMPERWRRLSEARI

Foldseek 3Di:
DDPPPPPCDLVNVVVCVVPPPVCVVVLVPDDPVVNVVNVLVVLLVVLCVVPVVLVVVQCVVCVHPLCCLPPVAAKWKQEQLFIDGPDWDWDDRPQAEIETEDAVAQDDDPVPDDPRHQWYWYHYGFWIWIRHVVDIDIDGSNVCRVDIDISVNVSVCVVVVVVVVVVVSVVVSVVSSVVVVVVVVVVVVVVVVVVVVVVVVVVVVVVVVPPDPDDVVVVVVVVVPD

Radius of gyration: 31.49 Å; chains: 1; bounding box: 74×56×91 Å

Secondary structure (DSSP, 8-state):
---------HHHHHHHHHH-GGGHHHHHTS-HHHHHHHHHHHHHHHHIIIIIHHHHHHHHHTT-HHHIIIIISPPEEEETTEEEESS-EEEEETTTEEEEE-TT-S---GGGS-TT-SEEEEE-SSEEEEEETTEEEEEEGGGGTT-EEEHHHHHHTHHHHHHHHHHHHHHHHHHHHHHHHHHHHHHHHHHHHHHHHHHHHHHHHHGGGSSSSS-HHHHHHHHT--

pLDDT: mean 77.7, std 15.85, range [28.52, 93.31]

=== Feature glossary ===
Key to the feature types in this record:

— What the protein is —

Primary structure: the covalent order of the twenty standard amino acids along the backbone. Two proteins with the same sequence will (almost always) fold to the same structure; two with 30% identity often share a fold but not the details.

Database cross-references. InterPro integrates a dozen domain/family signature databases into unified entries with residue-range hits. GO terms attach function/process/location labels with evidence codes. CATH codes position the fold in a four-level structural taxonomy. Organism is the NCBI-taxonomy species name.

— Where its atoms are —

The mmCIF block holds the 3D Cartesian coordinates of each backbone atom (N, Cα, C, O) in ångströms. mmCIF is the PDB's canonical archive format — a tagged-loop text representation of the atomic model.

Six rendered views show the 3D structure from the faces of a cube — i.e. along ±x, ±y, ±z. Rendering representation is drawn randomly per protein from cartoon (secondary-structure ribbons), sticks (backbone bonds), or molecular surface; coloring is either N→C rainbow (blue at the N-terminus through red at the C-terminus) or one color per chain.

— Local backbone conformation —

DSSP 8-state secondary structure assigns each residue one of H (α-helix), G (3₁₀-helix), I (π-helix), E (extended β-strand), B (isolated β-bridge), T (hydrogen-bonded turn), S (bend), or '-' (coil). The assignment is computed from backbone hydrogen-bond geometry via the Kabsch–Sander algorithm.

P-SEA three-state annotation labels each residue as helix, strand, or coil based purely on the geometry of the Cα trace. It serves as a fallback when the full backbone (and thus DSSP) is unavailable.

The φ/ψ torsion pair specifies the backbone conformation at each residue. φ rotates about the N–Cα bond, ψ about the Cα–C bond. Steric clashes forbid most of the (φ, ψ) plane — the allowed regions (α-helix basin, β-sheet basin, left-handed helix) are the Ramachandran-allowed regions.

— Global shape and packing —

The geometric summary reports three shape descriptors. Rg (radius of gyration) measures how spread out the Cα atoms are about their centre of mass; compact globular proteins have small Rg, elongated or unfolded ones large. Cα contacts (<8 Å, |i−j|>4) count long-range residue pairs in spatial proximity — high for tightly packed folds, near zero for rods or random coil. The bounding-box extents give the protein's footprint along x, y, z in Å.

Accessible surface area quantifies burial. A residue with SASA near zero is packed into the hydrophobic core; one with SASA >100 Å² sits on the surface. Computed here via the Shrake–Rupley numerical algorithm with a 1.4 Å probe.

Plot images: a contact map (which residues are close in 3D, as an N×N binary image), a Ramachandran scatter (backbone torsion angles, revealing secondary-structure composition at a glance), and — for AlphaFold structures — a PAE heatmap (pairwise prediction confidence).

— Structural neighborhood —

The Foldseek 3Di string encodes local tertiary geometry as a 20-letter alphabet — one character per residue — derived from the relative positions of nearby Cα atoms. Unlike the amino-acid sequence, 3Di is a direct function of the 3D structure, so two proteins with the same fold have similar 3Di strings even at low sequence identity.

Nearest PDB neighbors are the top structural matches found by Foldseek when searching this structure against the entire Protein Data Bank. Each hit reports a TM-score (0 to 1; >0.5 almost always implies the same fold) and an E-value. These are *structural* homologs — they may share no detectable sequence similarity.

— Confidence and disorder —

For AlphaFold models, the B-factor field carries pLDDT — the model's own estimate of local accuracy on a 0–100 scale. Regions with pLDDT<50 should be treated as essentially unmodeled; they often correspond to intrinsically disordered segments.

B-factor (Debye–Waller factor) reflects atomic displacement in the crystal lattice. It is an experimental observable (units Å²), not a prediction; low values mean the atom is pinned down, high values mean it moves or is heterogeneous across the crystal.

Predicted aligned error is AlphaFold's pairwise confidence. Unlike pLDDT (per-residue), PAE is per-residue-pair and captures whether two parts of the structure are correctly placed relative to each other. Units are ångströms of expected positional error.